Protein AF-A0A7S0UA91-F1 (afdb_monomer_lite)

Structure (mmCIF, N/CA/C/O backbone):
data_AF-A0A7S0UA91-F1
#
_entry.id   AF-A0A7S0UA91-F1
#
loop_
_atom_site.group_PDB
_atom_site.id
_atom_site.type_symbol
_atom_site.label_atom_id
_atom_site.label_alt_id
_atom_site.label_comp_id
_atom_site.label_asym_id
_atom_site.label_entity_id
_atom_site.label_seq_id
_atom_site.pdbx_PDB_ins_code
_atom_site.Cartn_x
_atom_site.Cartn_y
_atom_site.Cartn_z
_atom_si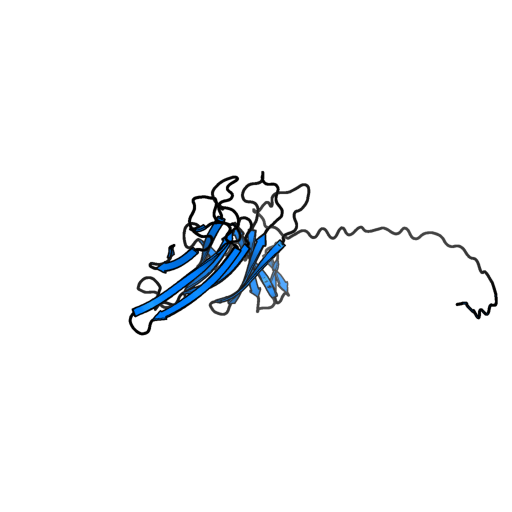te.occupancy
_atom_site.B_iso_or_equiv
_atom_site.auth_seq_id
_atom_site.auth_comp_id
_atom_site.auth_asym_id
_atom_site.auth_atom_id
_atom_site.pdbx_PDB_model_num
ATOM 1 N N . SER A 1 1 ? 62.400 -29.694 18.383 1.00 40.00 1 SER A N 1
ATOM 2 C CA . SER A 1 1 ? 62.919 -30.206 19.665 1.00 40.00 1 SER A CA 1
ATOM 3 C C . SER A 1 1 ? 61.721 -30.462 20.567 1.00 40.00 1 SER A C 1
ATOM 5 O O . SER A 1 1 ? 61.044 -29.505 20.909 1.00 40.00 1 SER A O 1
ATOM 7 N N . SER A 1 2 ? 61.204 -31.697 20.582 1.00 33.47 2 SER A N 1
ATOM 8 C CA . SER A 1 2 ? 61.254 -32.606 21.754 1.00 33.47 2 SER A CA 1
ATOM 9 C C . SER A 1 2 ? 60.547 -32.022 22.994 1.00 33.47 2 SER A C 1
ATOM 11 O O . SER A 1 2 ? 61.070 -31.105 23.612 1.00 33.47 2 SER A O 1
ATOM 13 N N . SER A 1 3 ? 59.267 -32.370 23.218 1.00 36.00 3 SER A N 1
ATOM 14 C CA . SER A 1 3 ? 58.767 -33.419 24.156 1.00 36.00 3 SER A CA 1
ATOM 15 C C . SER A 1 3 ? 58.977 -33.036 25.634 1.00 36.00 3 SER A C 1
ATOM 17 O O . SER A 1 3 ? 60.068 -32.633 26.010 1.00 36.00 3 SER A O 1
ATOM 19 N N . SER A 1 4 ? 57.996 -33.093 26.544 1.00 39.84 4 SER A N 1
ATOM 20 C CA . SER A 1 4 ? 57.448 -34.304 27.203 1.00 39.84 4 SER A CA 1
ATOM 21 C C . SER A 1 4 ? 56.301 -33.840 28.142 1.00 39.84 4 SER A C 1
ATOM 23 O O . SER A 1 4 ? 56.475 -32.849 28.840 1.00 39.84 4 SER A O 1
ATOM 25 N N . SER A 1 5 ? 55.059 -34.327 28.021 1.00 41.75 5 SER A N 1
ATOM 26 C CA . SER A 1 5 ? 54.412 -35.414 28.796 1.00 41.75 5 SER A CA 1
ATOM 27 C C . SER A 1 5 ? 54.284 -35.228 30.317 1.00 41.75 5 SER A C 1
ATOM 29 O O . SER A 1 5 ? 55.288 -35.120 31.013 1.00 41.75 5 SER A O 1
ATOM 31 N N . SER A 1 6 ? 53.061 -35.376 30.840 1.00 40.97 6 SER A N 1
ATOM 32 C CA . SER A 1 6 ? 52.773 -36.043 32.123 1.00 40.97 6 SER A CA 1
ATOM 33 C C . SER A 1 6 ? 51.301 -36.453 32.177 1.00 40.97 6 SER A C 1
ATOM 35 O O . SER A 1 6 ? 50.408 -35.611 32.167 1.00 40.97 6 SER A O 1
ATOM 37 N N . SER A 1 7 ? 51.085 -37.761 32.219 1.00 44.25 7 SER A N 1
ATOM 38 C CA . SER A 1 7 ? 49.811 -38.441 32.440 1.00 44.25 7 SER A CA 1
ATOM 39 C C . SER A 1 7 ? 49.699 -38.832 33.914 1.00 44.25 7 SER A C 1
ATOM 41 O O . SER A 1 7 ? 50.709 -39.197 34.514 1.00 44.25 7 SER A O 1
ATOM 43 N N . SER A 1 8 ? 48.484 -38.902 34.458 1.00 43.19 8 SER A N 1
ATOM 44 C CA . SER A 1 8 ? 48.183 -39.772 35.602 1.00 43.19 8 SER A CA 1
ATOM 45 C C . SER A 1 8 ? 46.711 -40.215 35.618 1.00 43.19 8 SER A C 1
ATOM 47 O O . SER A 1 8 ? 45.778 -39.423 35.696 1.00 43.19 8 SER A O 1
ATOM 49 N N . SER A 1 9 ? 46.568 -41.535 35.500 1.00 39.59 9 SER A N 1
ATOM 50 C CA . SER A 1 9 ? 45.487 -42.463 35.882 1.00 39.59 9 SER A CA 1
ATOM 51 C C . SER A 1 9 ? 45.100 -42.326 37.372 1.00 39.59 9 SER A C 1
ATOM 53 O O . SER A 1 9 ? 45.857 -41.720 38.120 1.00 39.59 9 SER A O 1
ATOM 55 N N . SER A 1 10 ? 44.026 -42.853 37.975 1.00 40.66 10 SER A N 1
ATOM 56 C CA . SER A 1 10 ? 43.036 -43.946 37.779 1.00 40.66 10 SER A CA 1
ATOM 57 C C . SER A 1 10 ? 42.014 -43.796 38.953 1.00 40.66 10 SER A C 1
ATOM 59 O O . SER A 1 10 ? 42.331 -43.094 39.907 1.00 40.66 10 SER A O 1
ATOM 61 N N . VAL A 1 11 ? 40.790 -44.348 38.994 1.00 38.91 11 VAL A N 1
ATOM 62 C CA . VAL A 1 11 ? 40.427 -45.698 39.505 1.00 38.91 11 VAL A CA 1
ATOM 63 C C . VAL A 1 11 ? 38.876 -45.809 39.584 1.00 38.91 11 VAL A C 1
ATOM 65 O O . VAL A 1 11 ? 38.219 -44.885 40.049 1.00 38.91 11 VAL A O 1
ATOM 68 N N . SER A 1 12 ? 38.357 -46.957 39.119 1.00 38.44 12 SER A N 1
ATOM 69 C CA . SER A 1 12 ? 37.210 -47.827 39.515 1.00 38.44 12 SER A CA 1
ATOM 70 C C . SER A 1 12 ? 36.184 -47.345 40.578 1.00 38.44 12 SER A C 1
ATOM 72 O O . SER A 1 12 ? 36.562 -46.756 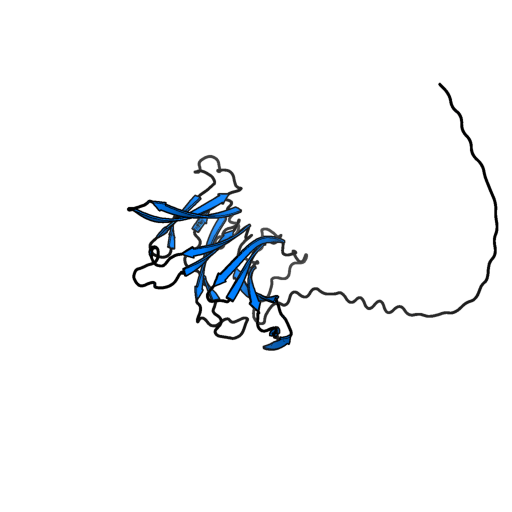41.578 1.00 38.44 12 SER A O 1
ATOM 74 N N . SER A 1 13 ? 34.882 -47.691 40.567 1.00 36.12 13 SER A N 1
ATOM 75 C CA . SER A 1 13 ? 34.311 -49.055 40.520 1.00 36.12 13 SER A CA 1
ATOM 76 C C . SER A 1 13 ? 32.774 -49.075 40.343 1.00 36.12 13 SER A C 1
ATOM 78 O O . SER A 1 13 ? 32.064 -48.177 40.778 1.00 36.12 13 SER A O 1
ATOM 80 N N . SER A 1 14 ? 32.309 -50.189 39.776 1.00 36.59 14 SER A N 1
ATOM 81 C CA . SER A 1 14 ? 30.975 -50.818 39.689 1.00 36.59 14 SER A CA 1
ATOM 82 C C . SER A 1 14 ? 29.983 -50.704 40.865 1.00 36.59 14 SER A C 1
ATOM 84 O O . SER A 1 14 ? 30.379 -50.860 42.016 1.00 36.59 14 SER A O 1
ATOM 86 N N . SER A 1 15 ? 28.669 -50.712 40.580 1.00 38.03 15 SER A N 1
ATOM 87 C CA . SER A 1 15 ? 27.789 -51.892 40.793 1.00 38.03 15 SER A CA 1
ATOM 88 C C . SER A 1 15 ? 26.305 -51.635 40.464 1.00 38.03 15 SER A C 1
ATOM 90 O O . SER A 1 15 ? 25.783 -50.529 40.525 1.00 38.03 15 SER A O 1
ATOM 92 N N . SER A 1 16 ? 25.671 -52.724 40.043 1.00 41.03 16 SER A N 1
ATOM 93 C CA . SER A 1 16 ? 24.336 -52.933 39.482 1.00 41.03 16 SER A CA 1
ATOM 94 C C . SER A 1 16 ? 23.193 -52.978 40.502 1.00 41.03 16 SER A C 1
ATOM 96 O O . SER A 1 16 ? 23.353 -53.557 41.573 1.00 41.03 16 SER A O 1
ATOM 98 N N . SER A 1 17 ? 21.988 -52.560 40.098 1.00 41.00 17 SER A N 1
ATOM 99 C CA . SER A 1 17 ? 20.743 -53.172 40.582 1.00 41.00 17 SER A CA 1
ATOM 100 C C . SER A 1 17 ? 19.634 -53.123 39.525 1.00 41.00 17 SER A C 1
ATOM 102 O O . SER A 1 17 ? 19.471 -52.170 38.769 1.00 41.00 17 SER A O 1
ATOM 104 N N . SER A 1 18 ? 18.933 -54.243 39.444 1.00 37.31 18 SER A N 1
ATOM 105 C CA . SER A 1 18 ? 17.891 -54.635 38.504 1.00 37.31 18 SER A CA 1
ATOM 106 C C . SER A 1 18 ? 16.496 -54.406 39.083 1.00 37.31 18 SER A C 1
ATOM 108 O O . SER A 1 18 ? 16.281 -54.736 40.246 1.00 37.31 18 SER A O 1
ATOM 110 N N . SER A 1 19 ? 15.513 -54.006 38.272 1.00 36.75 19 SER A N 1
ATOM 111 C CA . SER A 1 19 ? 14.163 -54.604 38.292 1.00 36.75 19 SER A CA 1
ATOM 112 C C . SER A 1 19 ? 13.249 -54.048 37.195 1.00 36.75 19 SER A C 1
ATOM 114 O O . SER A 1 19 ? 13.310 -52.892 36.794 1.00 36.75 19 SER A O 1
ATOM 116 N N . ARG A 1 20 ? 12.433 -54.971 36.686 1.00 41.62 20 ARG A N 1
ATOM 117 C CA . ARG A 1 20 ? 11.432 -54.872 35.622 1.00 41.62 20 ARG A CA 1
ATOM 118 C C . ARG A 1 20 ? 10.297 -53.913 35.985 1.00 41.62 20 ARG A C 1
ATOM 120 O O . ARG A 1 20 ? 9.871 -53.928 37.134 1.00 41.62 20 ARG A O 1
ATOM 127 N N . SER A 1 21 ? 9.702 -53.256 34.988 1.00 40.75 21 SER A N 1
ATOM 128 C CA . SER A 1 21 ? 8.241 -53.163 34.808 1.00 40.75 21 SER A CA 1
ATOM 129 C C . SER A 1 21 ? 7.903 -52.593 33.432 1.00 40.75 21 SER A C 1
ATOM 131 O O . SER A 1 21 ? 8.521 -51.653 32.945 1.00 40.75 21 SER A O 1
ATOM 133 N N . SER A 1 22 ? 6.944 -53.251 32.806 1.00 37.16 22 SER A N 1
ATOM 134 C CA . SER A 1 22 ? 6.407 -53.080 31.466 1.00 37.16 22 SER A CA 1
ATOM 135 C C . SER A 1 22 ? 5.490 -51.864 31.304 1.00 37.16 22 SER A C 1
ATOM 137 O O . SER A 1 22 ? 4.910 -51.365 32.264 1.00 37.16 22 SER A O 1
ATOM 139 N N . SER A 1 23 ? 5.282 -51.523 30.027 1.00 40.41 23 SER A N 1
ATOM 140 C CA . SER A 1 23 ? 4.116 -50.833 29.456 1.00 40.41 23 SER A CA 1
ATOM 141 C C . SER A 1 23 ? 3.867 -49.385 29.880 1.00 40.41 23 SER A C 1
ATOM 143 O O . SER A 1 23 ? 3.006 -49.096 30.703 1.00 40.41 23 SER A O 1
ATOM 145 N N . SER A 1 24 ? 4.491 -48.466 29.149 1.00 36.38 24 SER A N 1
ATOM 146 C CA . SER A 1 24 ? 3.809 -47.257 28.699 1.00 36.38 24 SER A CA 1
ATOM 147 C C . SER A 1 24 ? 3.761 -47.288 27.174 1.00 36.38 24 SER A C 1
ATOM 149 O O . SER A 1 24 ? 4.758 -47.115 26.477 1.00 36.38 24 SER A O 1
ATOM 151 N N . SER A 1 25 ? 2.575 -47.574 26.646 1.00 37.84 25 SER A N 1
ATOM 152 C CA . SER A 1 25 ? 2.189 -47.179 25.300 1.00 37.84 25 SER A CA 1
ATOM 153 C C . SER A 1 25 ? 2.303 -45.660 25.232 1.00 37.84 25 SER A C 1
ATOM 155 O O . SER A 1 25 ? 1.397 -44.943 25.655 1.00 37.84 25 SER A O 1
ATOM 157 N N . SER A 1 26 ? 3.438 -45.164 24.750 1.00 35.25 26 SER A N 1
ATOM 158 C CA . SER A 1 26 ? 3.542 -43.801 24.263 1.00 35.25 26 SER A CA 1
ATOM 159 C C . SER A 1 26 ? 2.660 -43.722 23.025 1.00 35.25 26 SER A C 1
ATOM 161 O O . SER A 1 26 ? 3.078 -43.996 21.903 1.00 35.25 26 SER A O 1
ATOM 163 N N . SER A 1 27 ? 1.395 -43.369 23.241 1.00 36.19 27 SER A N 1
ATOM 164 C CA . SER A 1 27 ? 0.615 -42.675 22.235 1.00 36.19 27 SER A CA 1
ATOM 165 C C . SER A 1 27 ? 1.406 -41.421 21.893 1.00 36.19 27 SER A C 1
ATOM 167 O O . SER A 1 27 ? 1.297 -40.392 22.560 1.00 36.19 27 SER A O 1
ATOM 169 N N . SER A 1 28 ? 2.258 -41.529 20.879 1.00 34.72 28 SER A N 1
ATOM 170 C CA . SER A 1 28 ? 2.692 -40.403 20.082 1.00 34.72 28 SER A CA 1
ATOM 171 C C . SER A 1 28 ? 1.429 -39.842 19.443 1.00 34.72 28 SER A C 1
ATOM 173 O O . SER A 1 28 ? 1.097 -40.115 18.291 1.00 34.72 28 SER A O 1
ATOM 175 N N . SER A 1 29 ? 0.694 -39.044 20.221 1.00 33.22 29 SER A N 1
ATOM 176 C CA . SER A 1 29 ? -0.110 -37.975 19.669 1.00 33.22 29 SER A CA 1
ATOM 177 C C . SER A 1 29 ? 0.892 -37.077 18.962 1.00 33.22 29 SER A C 1
ATOM 179 O O . SER A 1 29 ? 1.445 -36.136 19.529 1.00 33.22 29 SER A O 1
ATOM 181 N N . SER A 1 30 ? 1.178 -37.442 17.718 1.00 33.88 30 SER A N 1
ATOM 182 C CA . SER A 1 30 ? 1.523 -36.506 16.678 1.00 33.88 30 SER A CA 1
ATOM 183 C C . SER A 1 30 ? 0.349 -35.539 16.620 1.00 33.88 30 SER A C 1
ATOM 185 O O . SER A 1 30 ? -0.543 -35.631 15.783 1.00 33.88 30 SER A O 1
ATOM 187 N N . SER A 1 31 ? 0.337 -34.581 17.545 1.00 35.19 31 SER A N 1
ATOM 188 C CA . SER A 1 31 ? -0.131 -33.260 17.210 1.00 35.19 31 SER A CA 1
ATOM 189 C C . SER A 1 31 ? 0.812 -32.813 16.103 1.00 35.19 31 SER A C 1
ATOM 191 O O . SER A 1 31 ? 1.810 -32.130 16.317 1.00 35.19 31 SER A O 1
ATOM 193 N N . SER A 1 32 ? 0.504 -33.235 14.873 1.00 36.59 32 SER A N 1
ATOM 194 C CA . SER A 1 32 ? 0.739 -32.370 13.746 1.00 36.59 32 SER A CA 1
ATOM 195 C C . SER A 1 32 ? 0.002 -31.100 14.138 1.00 36.59 32 SER A C 1
ATOM 197 O O . SER A 1 32 ? -1.213 -30.984 13.967 1.00 36.59 32 SER A O 1
ATOM 199 N N . SER A 1 33 ? 0.736 -30.181 14.759 1.00 34.81 33 SER A N 1
ATOM 200 C CA . SER A 1 33 ? 0.504 -28.760 14.651 1.00 34.81 33 SER A CA 1
ATOM 201 C C . SER A 1 33 ? 0.556 -28.495 13.155 1.00 34.81 33 SER A C 1
ATOM 203 O O . SER A 1 33 ? 1.562 -28.063 12.604 1.00 34.81 33 SER A O 1
ATOM 205 N N . SER A 1 34 ? -0.520 -28.879 12.471 1.00 32.12 34 SER A N 1
ATOM 206 C CA . SER A 1 34 ? -0.892 -28.306 11.211 1.00 32.12 34 SER A CA 1
ATOM 207 C C . SER A 1 34 ? -1.100 -26.865 11.618 1.00 32.12 34 SER A C 1
ATOM 209 O O . SER A 1 34 ? -2.109 -26.526 12.235 1.00 32.12 34 SER A O 1
ATOM 211 N N . SER A 1 35 ? -0.070 -26.056 11.397 1.00 31.12 35 SER A N 1
ATOM 212 C CA . SER A 1 35 ? -0.169 -24.617 11.267 1.00 31.12 35 SER A CA 1
ATOM 213 C C . SER A 1 35 ? -1.128 -24.381 10.106 1.00 31.12 35 SER A C 1
ATOM 215 O O . SER A 1 35 ? -0.736 -24.085 8.982 1.00 31.12 35 SER A O 1
ATOM 217 N N . ARG A 1 36 ? -2.415 -24.649 10.351 1.00 29.92 36 ARG A N 1
ATOM 218 C CA . ARG A 1 36 ? -3.497 -24.308 9.455 1.00 29.92 36 ARG A CA 1
ATOM 219 C C . ARG A 1 36 ? -3.520 -22.804 9.513 1.00 29.92 36 ARG A C 1
ATOM 221 O O . ARG A 1 36 ? -3.970 -22.218 10.491 1.00 29.92 36 ARG A O 1
ATOM 228 N N . ILE A 1 37 ? -2.924 -22.199 8.499 1.00 37.06 37 ILE A N 1
ATOM 229 C CA . ILE A 1 37 ? -3.176 -20.806 8.216 1.00 37.06 37 ILE A CA 1
ATOM 230 C C . ILE A 1 37 ? -4.676 -20.742 7.928 1.00 37.06 37 ILE A C 1
ATOM 232 O O . ILE A 1 37 ? -5.179 -21.326 6.970 1.00 37.06 37 ILE A O 1
ATOM 236 N N . VAL A 1 38 ? -5.346 -20.106 8.876 1.00 35.12 38 VAL A N 1
ATOM 237 C CA . VAL A 1 38 ? -6.697 -19.566 8.865 1.00 35.12 38 VAL A CA 1
ATOM 238 C C . VAL A 1 38 ? -7.130 -18.926 7.554 1.00 35.12 38 VAL A C 1
ATOM 240 O O . VAL A 1 38 ? -6.809 -17.750 7.411 1.00 35.12 38 VAL A O 1
ATOM 243 N N . ILE A 1 39 ? -7.743 -19.607 6.574 1.00 47.22 39 ILE A N 1
ATOM 244 C CA . ILE A 1 39 ? -8.146 -18.939 5.322 1.00 47.22 39 ILE A CA 1
ATOM 245 C C . ILE A 1 39 ? -9.620 -19.173 4.993 1.00 47.22 39 ILE A C 1
ATOM 247 O O . ILE A 1 39 ? -10.123 -20.292 4.970 1.00 47.22 39 ILE A O 1
ATOM 251 N N . TYR A 1 40 ? -10.252 -18.021 4.791 1.00 51.53 40 TYR A N 1
ATOM 252 C CA . TYR A 1 40 ? -11.651 -17.645 4.902 1.00 51.53 40 TYR A CA 1
ATOM 253 C C . TYR A 1 40 ? -12.625 -18.350 3.951 1.00 51.53 40 TYR A C 1
ATOM 255 O O . TYR A 1 40 ? -12.275 -18.772 2.849 1.00 51.53 40 TYR A O 1
ATOM 263 N N . ASP A 1 41 ? -13.894 -18.366 4.365 1.00 39.09 41 ASP A N 1
ATOM 264 C CA . ASP A 1 41 ? -15.042 -18.794 3.566 1.00 39.09 41 ASP A CA 1
ATOM 265 C C . ASP A 1 41 ? -15.103 -17.993 2.245 1.00 39.09 41 ASP A C 1
ATOM 267 O O . ASP A 1 41 ? -15.213 -16.766 2.244 1.00 39.09 41 ASP A O 1
ATOM 271 N N . GLY A 1 42 ? -14.933 -18.681 1.110 1.00 43.66 42 GLY A N 1
ATOM 272 C CA . GLY A 1 42 ? -14.858 -18.086 -0.235 1.00 43.66 42 GLY A CA 1
ATOM 273 C C . GLY A 1 42 ? -13.449 -17.792 -0.780 1.00 43.66 42 GLY A C 1
ATOM 274 O O . GLY A 1 42 ? -13.317 -17.514 -1.973 1.00 43.66 42 GLY A O 1
ATOM 275 N N . PHE A 1 43 ? -12.388 -17.910 0.026 1.00 48.41 43 PHE A N 1
ATOM 276 C CA . PHE A 1 43 ? -10.997 -17.782 -0.427 1.00 48.41 43 PHE A CA 1
ATOM 277 C C . PHE A 1 43 ? -10.289 -19.137 -0.394 1.00 48.41 43 PHE A C 1
ATOM 279 O O . PHE A 1 43 ? -9.713 -19.552 0.606 1.00 48.41 43 PHE A O 1
ATOM 286 N N . VAL A 1 44 ? -10.287 -19.836 -1.528 1.00 52.53 44 VAL A N 1
ATOM 287 C CA . VAL A 1 44 ? -9.504 -21.068 -1.672 1.00 52.53 44 VAL A CA 1
ATOM 288 C C . VAL A 1 44 ? -8.059 -20.685 -1.962 1.00 52.53 44 VAL A C 1
ATOM 290 O O . VAL A 1 44 ? -7.754 -20.206 -3.060 1.00 52.53 44 VAL A O 1
ATOM 293 N N . LEU A 1 45 ? -7.153 -20.912 -1.002 1.00 52.81 45 LEU A N 1
ATOM 294 C CA . LEU A 1 45 ? -5.743 -20.889 -1.358 1.00 52.81 45 LEU A CA 1
ATOM 295 C C . LEU A 1 45 ? -5.467 -22.003 -2.367 1.00 52.81 45 LEU A C 1
ATOM 297 O O . LEU A 1 45 ? -5.897 -23.144 -2.180 1.00 52.81 45 LEU A O 1
ATOM 301 N N . PRO A 1 46 ? -4.683 -21.722 -3.406 1.00 52.31 46 PRO A N 1
ATOM 302 C CA . PRO A 1 46 ? -4.073 -22.786 -4.185 1.00 52.31 46 PRO A CA 1
ATOM 303 C C . PRO A 1 46 ? -3.280 -23.759 -3.302 1.00 52.31 46 PRO A C 1
ATOM 305 O O . PRO A 1 46 ? -2.330 -23.375 -2.626 1.00 52.31 46 PRO A O 1
ATOM 308 N N . SER A 1 47 ? -3.624 -25.043 -3.361 1.00 54.34 47 SER A N 1
ATOM 309 C CA . SER A 1 47 ? -2.799 -26.096 -2.774 1.00 54.34 47 SER A CA 1
ATOM 310 C C . SER A 1 47 ? -1.594 -26.373 -3.672 1.00 54.34 47 SER A C 1
ATOM 312 O O . SER A 1 47 ? -1.763 -26.647 -4.864 1.00 54.34 47 SER A O 1
ATOM 314 N N . PHE A 1 48 ? -0.391 -26.360 -3.105 1.00 55.03 48 PHE A N 1
ATOM 315 C CA . PHE A 1 48 ? 0.832 -26.777 -3.786 1.00 55.03 48 PHE A CA 1
ATOM 316 C C . PHE A 1 48 ? 1.409 -28.026 -3.098 1.00 55.03 48 PHE A C 1
ATOM 318 O O . PHE A 1 48 ? 1.271 -28.162 -1.883 1.00 55.03 48 PHE A O 1
ATOM 325 N N . PRO A 1 49 ? 2.062 -28.940 -3.843 1.00 52.03 49 PRO A N 1
ATOM 326 C CA . PRO A 1 49 ? 2.654 -30.162 -3.281 1.00 52.03 49 PRO A CA 1
ATOM 327 C C . PRO A 1 49 ? 3.802 -29.882 -2.295 1.00 52.03 49 PRO A C 1
ATOM 329 O O . PRO A 1 49 ? 4.079 -30.694 -1.418 1.00 52.03 49 PRO A O 1
ATOM 332 N N . CYS A 1 50 ? 4.434 -28.716 -2.403 1.00 56.00 50 CYS A N 1
ATOM 333 C CA . CYS A 1 50 ? 5.229 -28.089 -1.356 1.00 56.00 50 CYS A CA 1
ATOM 334 C C . CYS A 1 50 ? 4.455 -26.850 -0.910 1.00 56.00 50 CYS A C 1
ATOM 336 O O . CYS A 1 50 ? 4.209 -25.994 -1.753 1.00 56.00 50 CYS A O 1
ATOM 338 N N . SER A 1 51 ? 4.039 -26.745 0.355 1.00 54.91 51 SER A N 1
ATOM 339 C CA . SER A 1 51 ? 3.479 -25.486 0.863 1.00 54.91 51 SER A CA 1
ATOM 340 C C . SER A 1 51 ? 4.589 -24.445 0.759 1.00 54.91 51 SER A C 1
ATOM 342 O O . SER A 1 51 ? 5.592 -24.603 1.455 1.00 54.91 51 SER A O 1
ATOM 344 N N . PRO A 1 52 ? 4.514 -23.455 -0.145 1.00 59.50 52 PRO A N 1
ATOM 345 C CA . PRO A 1 52 ? 5.518 -22.414 -0.130 1.00 59.50 52 PRO A CA 1
ATOM 346 C C . PRO A 1 52 ? 5.301 -21.625 1.153 1.00 59.50 52 PRO A C 1
ATOM 348 O O . PRO A 1 52 ? 4.170 -21.264 1.461 1.00 59.50 52 PRO A O 1
ATOM 351 N N . ASP A 1 53 ? 6.351 -21.415 1.934 1.00 66.56 53 ASP A N 1
ATOM 352 C CA . ASP A 1 53 ? 6.235 -20.562 3.108 1.00 66.56 53 ASP A CA 1
ATOM 353 C C . ASP A 1 53 ? 6.152 -19.094 2.649 1.00 66.56 53 ASP A C 1
ATOM 355 O O . ASP A 1 53 ? 6.892 -18.702 1.734 1.00 66.56 53 ASP A O 1
ATOM 359 N N . PRO A 1 54 ? 5.264 -18.275 3.245 1.00 73.12 54 PRO A N 1
ATOM 360 C CA . PRO A 1 54 ? 5.286 -16.835 3.035 1.00 73.12 54 PRO A CA 1
ATOM 361 C C . PRO A 1 54 ? 6.637 -16.284 3.468 1.00 73.12 54 PRO A C 1
ATOM 363 O O . PRO A 1 54 ? 7.023 -16.446 4.625 1.00 73.12 54 PRO A O 1
ATOM 366 N N . GLU A 1 55 ? 7.318 -15.564 2.584 1.00 83.38 55 GLU A N 1
ATOM 367 C CA . GLU A 1 55 ? 8.539 -14.849 2.931 1.00 83.38 55 GLU A CA 1
ATOM 368 C C . GLU A 1 55 ? 8.223 -13.348 3.023 1.00 83.38 55 GLU A C 1
ATOM 370 O O . GLU A 1 55 ? 8.058 -12.689 1.987 1.00 83.38 55 GLU A O 1
ATOM 375 N N . PRO A 1 56 ? 8.085 -12.783 4.239 1.00 87.88 56 PRO A N 1
ATOM 376 C CA . PRO A 1 56 ? 7.870 -11.351 4.392 1.00 87.88 56 PRO A CA 1
ATOM 377 C C . PRO A 1 56 ? 9.087 -10.602 3.841 1.00 87.88 56 PRO A C 1
ATOM 379 O O . PRO A 1 56 ? 10.217 -10.864 4.245 1.00 87.88 56 PRO A O 1
ATOM 382 N N . GLN A 1 57 ? 8.853 -9.683 2.909 1.00 92.12 57 GLN A N 1
ATOM 383 C CA . GLN A 1 57 ? 9.905 -8.885 2.274 1.00 92.12 57 GLN A CA 1
ATOM 384 C C . GLN A 1 57 ? 10.063 -7.528 2.953 1.00 92.12 57 GLN A C 1
ATOM 386 O O . GLN A 1 57 ? 11.178 -7.093 3.229 1.00 92.12 57 GLN A O 1
ATOM 391 N N . ALA A 1 58 ? 8.939 -6.882 3.258 1.00 94.56 58 ALA A N 1
ATOM 392 C CA . ALA A 1 58 ? 8.902 -5.584 3.912 1.00 94.56 58 ALA A CA 1
ATOM 393 C C . ALA A 1 58 ? 7.647 -5.453 4.772 1.00 94.56 58 ALA A C 1
ATOM 395 O O . ALA A 1 58 ? 6.621 -6.083 4.506 1.00 94.56 58 ALA A O 1
ATOM 396 N N . ALA A 1 59 ? 7.724 -4.601 5.787 1.00 96.00 59 ALA A N 1
ATOM 397 C CA . ALA A 1 59 ? 6.590 -4.230 6.613 1.00 96.00 59 ALA A CA 1
ATOM 398 C C . ALA A 1 59 ? 6.613 -2.721 6.854 1.00 96.00 59 ALA A C 1
ATOM 400 O O . ALA A 1 59 ? 7.665 -2.146 7.133 1.00 96.00 59 ALA A O 1
ATOM 401 N N . THR A 1 60 ? 5.450 -2.087 6.761 1.00 97.50 60 THR A N 1
ATOM 402 C CA . THR A 1 60 ? 5.288 -0.648 6.969 1.00 97.50 60 THR A CA 1
ATOM 403 C C . THR A 1 60 ? 4.078 -0.371 7.843 1.00 97.50 60 THR A C 1
ATOM 405 O O . THR A 1 60 ? 3.086 -1.100 7.812 1.00 97.50 60 THR A O 1
ATOM 408 N N . PHE A 1 61 ? 4.167 0.684 8.639 1.00 96.81 61 PHE A N 1
ATOM 409 C CA . PHE A 1 61 ? 3.184 1.030 9.651 1.00 96.81 61 PHE A CA 1
ATOM 410 C C . PHE A 1 61 ? 2.656 2.441 9.411 1.00 96.81 61 PHE A C 1
ATOM 412 O O . PHE A 1 61 ? 3.414 3.340 9.051 1.00 96.81 61 PHE A O 1
ATOM 419 N N . THR A 1 62 ? 1.366 2.647 9.657 1.00 96.88 62 THR A N 1
ATOM 420 C CA . THR A 1 62 ? 0.754 3.977 9.686 1.00 96.88 62 THR A CA 1
ATOM 421 C C . THR A 1 62 ? -0.379 4.034 10.705 1.00 96.88 62 THR A C 1
ATOM 423 O O . THR A 1 62 ? -0.888 3.003 11.147 1.00 96.88 62 THR A O 1
ATOM 426 N N . THR A 1 63 ? -0.814 5.244 11.039 1.00 95.50 63 THR A N 1
ATOM 427 C CA . THR A 1 63 ? -2.025 5.480 11.825 1.00 95.50 63 THR A CA 1
ATOM 428 C C . THR A 1 63 ? -2.946 6.404 11.042 1.00 95.50 63 THR A C 1
ATOM 430 O O . THR A 1 63 ? -2.540 7.495 10.650 1.00 95.50 63 THR A O 1
ATOM 433 N N . VAL A 1 64 ? -4.195 5.982 10.843 1.00 91.56 64 VAL A N 1
ATOM 434 C CA . VAL A 1 64 ? -5.227 6.742 10.127 1.00 91.56 64 VAL A CA 1
ATOM 435 C C . VAL A 1 64 ? -6.471 6.815 10.997 1.00 91.56 64 VAL A C 1
ATOM 437 O O . VAL A 1 64 ? -6.973 5.787 11.450 1.00 91.56 64 VAL A O 1
ATOM 440 N N . SER A 1 65 ? -6.955 8.031 11.258 1.00 88.31 65 SER A N 1
ATOM 441 C CA . SER A 1 65 ? -8.173 8.272 12.049 1.00 88.31 65 SER A CA 1
ATOM 442 C C . SER A 1 65 ? -8.194 7.519 13.390 1.00 88.31 65 SER A C 1
ATOM 444 O O . SER A 1 65 ? -9.204 6.945 13.786 1.00 88.31 65 SER A O 1
ATOM 446 N N . GLY A 1 66 ? -7.046 7.467 14.076 1.00 89.06 66 GLY A N 1
ATOM 447 C CA . GLY A 1 66 ? -6.894 6.783 15.366 1.00 89.06 66 GLY A CA 1
ATOM 448 C C . GLY A 1 66 ? -6.781 5.255 15.296 1.00 89.06 66 GLY A C 1
ATOM 449 O O . GLY A 1 66 ? -6.595 4.627 16.331 1.00 89.06 66 GLY A O 1
ATOM 450 N N . SER A 1 67 ? -6.851 4.647 14.109 1.00 91.12 67 SER A N 1
ATOM 451 C CA . SER A 1 67 ? -6.572 3.222 13.904 1.00 91.12 67 SER A CA 1
ATOM 452 C C . SER A 1 67 ? -5.160 3.018 13.373 1.00 91.12 67 SER A C 1
ATOM 454 O O . SER A 1 67 ? -4.738 3.708 12.446 1.00 91.12 67 SER A O 1
ATOM 456 N N . SER A 1 68 ? -4.436 2.049 13.925 1.00 95.31 68 SER A N 1
ATOM 457 C CA . SER A 1 68 ? -3.104 1.686 13.443 1.00 95.31 68 SER A CA 1
ATOM 458 C C . SER A 1 68 ? -3.161 0.530 12.452 1.00 95.31 68 SER A C 1
ATOM 460 O O . SER A 1 68 ? -3.823 -0.478 12.701 1.00 95.31 68 SER A O 1
ATOM 462 N N . PHE A 1 69 ? -2.436 0.665 11.348 1.00 96.25 69 PHE A N 1
ATOM 463 C CA . PHE A 1 69 ? -2.360 -0.313 10.271 1.00 96.25 69 PHE A CA 1
ATOM 464 C C . PHE A 1 69 ? -0.914 -0.746 10.043 1.00 96.25 69 PHE A C 1
ATOM 466 O O . PHE A 1 69 ? 0.010 0.064 10.104 1.00 96.25 69 PHE A O 1
ATOM 473 N N . LEU A 1 70 ? -0.733 -2.028 9.750 1.00 97.31 70 LEU A N 1
ATOM 474 C CA . LEU A 1 70 ? 0.539 -2.633 9.375 1.00 97.31 70 LEU A CA 1
ATOM 475 C C . LEU A 1 70 ? 0.339 -3.343 8.038 1.00 97.31 70 LEU A C 1
ATOM 477 O O . LEU A 1 70 ? -0.398 -4.321 7.966 1.00 97.31 70 LEU A O 1
ATOM 481 N N . ALA A 1 71 ? 0.978 -2.859 6.979 1.00 97.38 71 ALA A N 1
ATOM 482 C CA . ALA A 1 71 ? 0.995 -3.540 5.691 1.00 97.38 71 ALA A CA 1
ATOM 483 C C . ALA A 1 71 ? 2.280 -4.357 5.575 1.00 97.38 71 ALA A C 1
ATOM 485 O O . ALA A 1 71 ? 3.370 -3.842 5.825 1.00 97.38 71 ALA A O 1
ATOM 486 N N . VAL A 1 72 ? 2.154 -5.625 5.193 1.00 95.62 72 VAL A N 1
ATOM 487 C CA . VAL A 1 72 ? 3.283 -6.541 5.024 1.00 95.62 72 VAL A CA 1
ATOM 488 C C . VAL A 1 72 ? 3.299 -7.046 3.588 1.00 95.62 72 VAL A C 1
ATOM 490 O O . VAL A 1 72 ? 2.364 -7.713 3.134 1.00 95.62 72 VAL A O 1
ATOM 493 N N . ALA A 1 73 ? 4.370 -6.709 2.871 1.00 94.00 73 ALA A N 1
ATOM 494 C CA . ALA A 1 73 ? 4.652 -7.215 1.539 1.00 94.00 73 ALA A CA 1
ATOM 495 C C . ALA A 1 73 ? 5.203 -8.636 1.651 1.00 94.00 73 ALA A C 1
ATOM 497 O O . ALA A 1 73 ? 6.223 -8.861 2.304 1.00 94.00 73 ALA A O 1
ATOM 498 N N . TYR A 1 74 ? 4.537 -9.590 1.005 1.00 88.75 74 TYR A N 1
ATOM 499 C CA . TYR A 1 74 ? 4.991 -10.974 0.965 1.00 88.75 74 TYR A CA 1
ATOM 500 C C . TYR A 1 74 ? 5.437 -11.371 -0.439 1.00 88.75 74 TYR A C 1
ATOM 502 O O . TYR A 1 74 ? 4.728 -11.155 -1.427 1.00 88.75 74 TYR A O 1
ATOM 510 N N . ALA A 1 75 ? 6.574 -12.057 -0.500 1.00 82.94 75 ALA A N 1
ATOM 511 C CA . ALA A 1 75 ? 6.963 -12.860 -1.644 1.00 82.94 75 ALA A CA 1
ATOM 512 C C . ALA A 1 75 ? 6.836 -14.336 -1.272 1.00 82.94 75 ALA A C 1
ATOM 514 O O . ALA A 1 75 ? 7.066 -14.738 -0.136 1.00 82.94 75 ALA A O 1
ATOM 515 N N . TRP A 1 76 ? 6.444 -15.153 -2.238 1.00 74.44 76 TRP A N 1
ATOM 516 C CA . TRP A 1 76 ? 6.267 -16.583 -2.038 1.00 74.44 76 TRP A CA 1
ATOM 517 C C . TRP A 1 76 ? 7.038 -17.312 -3.124 1.00 74.44 76 TRP A C 1
ATOM 519 O O . TRP A 1 76 ? 7.003 -16.925 -4.298 1.00 74.44 76 TRP A O 1
ATOM 529 N N . ARG A 1 77 ? 7.738 -18.381 -2.747 1.00 65.88 77 ARG A N 1
ATOM 530 C CA . ARG A 1 77 ? 8.429 -19.232 -3.717 1.00 65.88 77 ARG A CA 1
ATOM 531 C C . ARG A 1 77 ? 7.385 -19.977 -4.537 1.00 65.88 77 ARG A C 1
ATOM 533 O O . ARG A 1 77 ? 6.765 -20.905 -4.036 1.00 65.88 77 ARG A O 1
ATOM 540 N N . GLN A 1 78 ? 7.184 -19.588 -5.791 1.00 58.94 78 GLN A N 1
ATOM 541 C CA . GLN A 1 78 ? 6.198 -20.233 -6.657 1.00 58.94 78 GLN A CA 1
ATOM 542 C C . GLN A 1 78 ? 6.834 -20.870 -7.894 1.00 58.94 78 GLN A C 1
ATOM 544 O O . GLN A 1 78 ? 7.788 -20.319 -8.449 1.00 58.94 78 GLN A O 1
ATOM 549 N N . PRO A 1 79 ? 6.290 -22.004 -8.372 1.00 58.66 79 PRO A N 1
ATOM 550 C CA . PRO A 1 79 ? 6.558 -22.471 -9.723 1.00 58.66 79 PRO A CA 1
ATOM 551 C C . PRO A 1 79 ? 6.152 -21.392 -10.732 1.00 58.66 79 PRO A C 1
ATOM 553 O O . PRO A 1 79 ? 5.062 -20.829 -10.633 1.00 58.66 79 PRO A O 1
ATOM 556 N N . SER A 1 80 ? 6.994 -21.145 -11.735 1.00 56.22 80 SER A N 1
ATOM 557 C CA . SER A 1 80 ? 6.758 -20.143 -12.790 1.00 56.22 80 SER A CA 1
ATOM 558 C C . SER A 1 80 ? 5.471 -20.366 -13.596 1.00 56.22 80 SER A C 1
ATOM 560 O O . SER A 1 80 ? 5.001 -19.464 -14.281 1.00 56.22 80 SER A O 1
ATOM 562 N N . THR A 1 81 ? 4.883 -21.560 -13.514 1.00 59.50 81 THR A N 1
ATOM 563 C CA . THR A 1 81 ? 3.662 -21.958 -14.225 1.00 59.50 81 THR A CA 1
ATOM 564 C C . THR A 1 81 ? 2.369 -21.504 -13.546 1.00 59.50 81 THR A C 1
ATOM 566 O O . THR A 1 81 ? 1.289 -21.683 -14.111 1.00 59.50 81 THR A O 1
ATOM 569 N N . ILE A 1 82 ? 2.439 -20.953 -12.331 1.00 54.88 82 ILE A N 1
ATOM 570 C CA . ILE A 1 82 ? 1.266 -20.668 -11.509 1.00 54.88 82 ILE A CA 1
ATOM 571 C C . ILE A 1 82 ? 1.021 -19.148 -11.422 1.00 54.88 82 ILE A C 1
ATOM 573 O O . ILE A 1 82 ? 1.762 -18.411 -10.786 1.00 54.88 82 ILE A O 1
ATOM 577 N N . LYS A 1 83 ? -0.044 -18.701 -12.108 1.00 53.47 83 LYS A N 1
ATOM 578 C CA . LYS A 1 83 ? -0.491 -17.300 -12.258 1.00 53.47 83 LYS A CA 1
ATOM 579 C C . LYS A 1 83 ? -1.139 -16.764 -10.977 1.00 53.47 83 LYS A C 1
ATOM 581 O O . LYS A 1 83 ? -1.967 -17.476 -10.419 1.00 53.47 83 LYS A O 1
ATOM 586 N N . PHE A 1 84 ? -0.815 -15.527 -10.578 1.00 55.00 84 PHE A N 1
ATOM 587 C CA . PHE A 1 84 ? -1.446 -14.719 -9.507 1.00 55.00 84 PHE A CA 1
ATOM 588 C C . PHE A 1 84 ? -1.999 -15.497 -8.323 1.00 55.00 84 PHE A C 1
ATOM 590 O O . PHE A 1 84 ? -3.200 -15.758 -8.243 1.00 55.00 84 PHE A O 1
ATOM 597 N N . LYS A 1 85 ? -1.126 -15.869 -7.389 1.00 55.41 85 LYS A N 1
ATOM 598 C CA . LYS A 1 85 ? -1.526 -16.762 -6.298 1.00 55.41 85 LYS A CA 1
ATOM 599 C C . LYS A 1 85 ? -1.267 -16.242 -4.900 1.00 55.41 85 LYS A C 1
ATOM 601 O O . LYS A 1 85 ? -1.592 -16.951 -3.953 1.00 55.41 85 LYS A O 1
ATOM 606 N N . TRP A 1 86 ? -0.753 -15.022 -4.762 1.00 71.44 86 TRP A N 1
ATOM 607 C CA . TRP A 1 86 ? -0.271 -14.559 -3.471 1.00 71.44 86 TRP A CA 1
ATOM 608 C C . TRP A 1 86 ? -0.856 -13.227 -3.060 1.00 71.44 86 TRP A C 1
ATOM 610 O O . TRP A 1 86 ? -1.266 -12.399 -3.874 1.00 71.44 86 TRP A O 1
ATOM 620 N N . TYR A 1 87 ? -0.939 -13.089 -1.747 1.00 82.25 87 TYR A N 1
ATOM 621 C CA . TYR A 1 87 ? -1.551 -11.960 -1.095 1.00 82.25 87 TYR A CA 1
ATOM 622 C C . TYR A 1 87 ? -0.522 -11.320 -0.178 1.00 82.25 87 TYR A C 1
ATOM 624 O O . TYR A 1 87 ? 0.200 -12.013 0.545 1.00 82.25 87 TYR A O 1
ATOM 632 N N . SER A 1 88 ? -0.487 -9.997 -0.205 1.00 90.12 88 SER A N 1
ATOM 633 C CA . SER A 1 88 ? 0.062 -9.205 0.883 1.00 90.12 88 SER A CA 1
ATOM 634 C C . SER A 1 88 ? -1.034 -8.985 1.919 1.00 90.12 88 SER A C 1
ATOM 636 O O . SER A 1 88 ? -2.222 -8.948 1.587 1.00 90.12 88 SER A O 1
ATOM 638 N N . TYR A 1 89 ? -0.641 -8.852 3.179 1.00 91.81 89 TYR A N 1
ATOM 639 C CA . TYR A 1 89 ? -1.588 -8.710 4.278 1.00 91.81 89 TYR A CA 1
ATOM 640 C C . TYR A 1 89 ? -1.561 -7.279 4.790 1.00 91.81 89 TYR A C 1
ATOM 642 O O . TYR A 1 89 ? -0.496 -6.685 4.964 1.00 91.81 89 TYR A O 1
ATOM 650 N N . ILE A 1 90 ? -2.744 -6.744 5.060 1.00 94.62 90 ILE A N 1
ATOM 651 C CA . ILE A 1 90 ? -2.916 -5.572 5.902 1.00 94.62 90 ILE A CA 1
ATOM 652 C C . ILE A 1 90 ? -3.463 -6.065 7.224 1.00 94.62 90 ILE A C 1
ATOM 654 O O . ILE A 1 90 ? -4.477 -6.762 7.267 1.00 94.62 90 ILE A O 1
ATOM 658 N N . TYR A 1 91 ? -2.803 -5.664 8.294 1.00 93.44 91 TYR A N 1
ATOM 659 C CA . TYR A 1 91 ? -3.255 -5.852 9.652 1.00 93.44 91 TYR A CA 1
ATOM 660 C C . TYR A 1 91 ? -3.745 -4.526 10.219 1.00 93.44 91 TYR A C 1
ATOM 662 O O . TYR A 1 91 ? -3.219 -3.462 9.884 1.00 93.44 91 TYR A O 1
ATOM 670 N N . ARG A 1 92 ? -4.721 -4.590 11.118 1.00 92.38 92 ARG A N 1
ATOM 671 C CA . ARG A 1 92 ? -5.174 -3.460 11.929 1.00 92.38 92 ARG A CA 1
ATOM 672 C C . ARG A 1 92 ? -4.929 -3.795 13.390 1.00 92.38 92 ARG A C 1
ATOM 674 O O . ARG A 1 92 ? -5.191 -4.915 13.823 1.00 92.38 92 ARG A O 1
ATOM 681 N N . PHE A 1 93 ? -4.398 -2.840 14.141 1.00 90.69 93 PHE A N 1
ATOM 682 C CA . PHE A 1 93 ? -4.237 -3.003 15.576 1.00 90.69 93 PHE A CA 1
ATOM 683 C C . PHE A 1 93 ? -5.596 -2.866 16.254 1.00 90.69 93 PHE A C 1
ATOM 685 O O . PHE A 1 93 ? -6.297 -1.865 16.088 1.00 90.69 93 PHE A O 1
ATOM 692 N N . ASN A 1 94 ? -5.954 -3.874 17.030 1.00 85.88 94 ASN A N 1
ATOM 693 C CA . ASN A 1 94 ? -7.152 -3.887 17.832 1.00 85.88 94 ASN A CA 1
ATOM 694 C C . ASN A 1 94 ? -6.832 -3.416 19.253 1.00 85.88 94 ASN A C 1
ATOM 696 O O . ASN A 1 94 ? -6.129 -4.096 20.000 1.00 85.88 94 ASN A O 1
ATOM 700 N N . HIS A 1 95 ? -7.350 -2.242 19.616 1.00 80.88 95 HIS A N 1
ATOM 701 C CA . HIS A 1 95 ? -7.154 -1.641 20.937 1.00 80.88 95 HIS A CA 1
ATOM 702 C C . HIS A 1 95 ? -8.152 -2.139 21.988 1.00 80.88 95 HIS A C 1
ATOM 704 O O . HIS A 1 95 ? -7.893 -1.998 23.181 1.00 80.88 95 HIS A O 1
ATOM 710 N N . GLU A 1 96 ? -9.284 -2.708 21.572 1.00 77.81 96 GLU A N 1
ATOM 711 C CA . GLU A 1 96 ? -10.401 -3.028 22.469 1.00 77.81 96 GLU A CA 1
ATOM 712 C C . GLU A 1 96 ? -10.196 -4.349 23.219 1.00 77.81 96 GLU A C 1
ATOM 714 O O . GLU A 1 96 ? -10.915 -4.648 24.170 1.00 77.81 96 GLU A O 1
ATOM 719 N N . GLY A 1 97 ? -9.176 -5.124 22.838 1.00 66.38 97 GLY A N 1
ATOM 720 C CA . GLY A 1 97 ? -8.849 -6.380 23.498 1.00 66.38 97 GLY A CA 1
ATOM 721 C C . GLY A 1 97 ? -9.785 -7.530 23.118 1.00 66.38 97 GLY A C 1
ATOM 722 O O . GLY A 1 97 ? -9.830 -8.514 23.862 1.00 66.38 97 GLY A O 1
ATOM 723 N N . PHE A 1 98 ? -10.512 -7.434 21.995 1.00 68.81 98 PHE A N 1
ATOM 724 C CA . PHE A 1 98 ? -11.419 -8.474 21.493 1.00 68.81 98 PHE A CA 1
ATOM 725 C C . PHE A 1 98 ? -11.253 -8.747 19.991 1.00 68.81 98 PHE A C 1
ATOM 727 O O . PHE A 1 98 ? -11.703 -7.948 19.178 1.00 68.81 98 PHE A O 1
ATOM 734 N N . ALA A 1 99 ? -10.684 -9.891 19.622 1.00 67.88 99 ALA A N 1
ATOM 735 C CA . ALA A 1 99 ? -10.518 -10.337 18.242 1.00 67.88 99 ALA A CA 1
ATOM 736 C C . ALA A 1 99 ? -11.777 -11.007 17.688 1.00 67.88 99 ALA A C 1
ATOM 738 O O . ALA A 1 99 ? -12.427 -11.784 18.391 1.00 67.88 99 ALA A O 1
ATOM 739 N N . THR A 1 100 ? -12.089 -10.772 16.413 1.00 67.31 100 THR A N 1
ATOM 740 C CA . THR A 1 100 ? -13.158 -11.518 15.724 1.00 67.31 100 THR A CA 1
ATOM 741 C C . THR A 1 100 ? -12.596 -12.828 15.174 1.00 67.31 100 THR A C 1
ATOM 743 O O . THR A 1 100 ? -11.654 -12.825 14.384 1.00 67.31 100 THR A O 1
ATOM 746 N N . LEU A 1 101 ? -13.156 -13.953 15.613 1.00 68.56 101 LEU A N 1
ATOM 747 C CA . LEU A 1 101 ? -12.793 -15.296 15.169 1.00 68.56 101 LEU A CA 1
ATOM 748 C C . LEU A 1 101 ? -13.510 -15.654 13.857 1.00 68.56 101 LEU A C 1
ATOM 750 O O . LEU A 1 101 ? -14.446 -14.980 13.432 1.00 68.56 101 LEU A O 1
ATOM 754 N N . GLU A 1 102 ? -13.078 -16.736 13.207 1.00 58.94 102 GLU A N 1
ATOM 755 C CA . GLU A 1 102 ? -13.625 -17.194 11.915 1.00 58.94 102 GLU A CA 1
ATOM 756 C C . GLU A 1 102 ? -15.133 -17.459 11.928 1.00 58.94 102 GLU A C 1
ATOM 758 O O . GLU A 1 102 ? -15.821 -17.233 10.932 1.00 58.94 102 GLU A O 1
ATOM 763 N N . ASP A 1 103 ? -15.656 -17.933 13.057 1.00 68.81 103 ASP A N 1
ATOM 764 C CA . ASP A 1 103 ? -17.083 -18.183 13.260 1.00 68.81 103 ASP A CA 1
ATOM 765 C C . ASP A 1 103 ? -17.884 -16.892 13.518 1.00 68.81 103 ASP A C 1
ATOM 767 O O . ASP A 1 103 ? -19.105 -16.933 13.675 1.00 68.81 103 ASP A O 1
ATOM 771 N N . GLY A 1 104 ? -17.213 -15.737 13.529 1.00 65.69 104 GLY A N 1
ATOM 772 C CA . GLY A 1 104 ? -17.775 -14.430 13.849 1.00 65.69 104 GLY A CA 1
ATOM 773 C C . GLY A 1 104 ? -17.923 -14.167 15.348 1.00 65.69 104 GLY A C 1
ATOM 774 O O . GLY A 1 104 ? -18.443 -13.116 15.721 1.00 65.69 104 GLY A O 1
ATOM 775 N N . SER A 1 105 ? -17.493 -15.087 16.217 1.00 74.19 105 SER A N 1
ATOM 776 C CA . SER A 1 105 ? -17.478 -14.854 17.661 1.00 74.19 105 SER A CA 1
ATOM 777 C C . SER A 1 105 ? -16.338 -13.914 18.063 1.00 74.19 105 SER A C 1
ATOM 779 O O . SER A 1 105 ? -15.347 -13.762 17.350 1.00 74.19 105 SER A O 1
ATOM 781 N N . GLN A 1 106 ? -16.476 -13.255 19.215 1.00 74.94 106 GLN A N 1
ATOM 782 C CA . GLN A 1 106 ? -15.430 -12.393 19.765 1.00 74.94 106 GLN A CA 1
ATOM 783 C C . GLN A 1 106 ? -14.633 -13.148 20.834 1.00 74.94 106 GLN A C 1
ATOM 785 O O . GLN A 1 106 ? -15.185 -13.584 21.846 1.00 74.94 106 GLN A O 1
ATOM 790 N N . GLY A 1 107 ? -13.326 -13.291 20.627 1.00 72.88 107 GLY A N 1
ATOM 791 C CA . GLY A 1 107 ? -12.370 -13.795 21.616 1.00 72.88 107 GLY A CA 1
ATOM 792 C C . GLY A 1 107 ? -11.563 -12.650 22.221 1.00 72.88 107 GLY A C 1
ATOM 793 O O . GLY A 1 107 ? -11.404 -11.616 21.593 1.00 72.88 107 GLY A O 1
ATOM 794 N N . ARG A 1 108 ? -11.015 -12.791 23.432 1.00 73.06 108 ARG A N 1
ATOM 795 C CA . ARG A 1 108 ? -10.100 -11.766 23.971 1.00 73.06 108 ARG A CA 1
ATOM 796 C C . ARG A 1 108 ? -8.770 -11.775 23.211 1.00 73.06 108 ARG A C 1
ATOM 798 O O . ARG A 1 108 ? -8.134 -12.822 23.123 1.00 73.06 108 ARG A O 1
ATOM 805 N N . GLY A 1 109 ? -8.325 -10.617 22.734 1.00 71.75 109 GLY A N 1
ATOM 806 C CA . GLY A 1 109 ? -7.057 -10.442 22.026 1.00 71.75 109 GLY A CA 1
ATOM 807 C C . GLY A 1 109 ? -6.696 -8.967 21.854 1.00 71.75 109 GLY A C 1
ATOM 808 O O . GLY A 1 109 ? -7.491 -8.193 21.339 1.00 71.75 109 GLY A O 1
ATOM 809 N N . LEU A 1 110 ? -5.503 -8.575 22.310 1.00 81.94 110 LEU A N 1
ATOM 810 C CA . LEU A 1 110 ? -4.901 -7.267 22.037 1.00 81.94 110 LEU A CA 1
ATOM 811 C C . LEU A 1 110 ? -3.758 -7.489 21.047 1.00 81.94 110 LEU A C 1
ATOM 813 O O . LEU A 1 110 ? -2.862 -8.289 21.328 1.00 81.94 110 LEU A O 1
ATOM 817 N N . GLY A 1 111 ? -3.758 -6.785 19.920 1.00 87.19 111 GLY A N 1
ATOM 818 C CA . GLY A 1 111 ? -2.688 -6.917 18.936 1.00 87.19 111 GLY A CA 1
ATOM 819 C C . GLY A 1 111 ? -3.121 -6.616 17.511 1.00 87.19 111 GLY A C 1
ATOM 820 O O . GLY A 1 111 ? -4.186 -6.060 17.266 1.00 87.19 111 GLY A O 1
ATOM 821 N N . PHE A 1 112 ? -2.256 -6.977 16.567 1.00 87.19 112 PHE A N 1
ATOM 822 C CA . PHE A 1 112 ? -2.558 -6.894 15.145 1.00 87.19 112 PHE A CA 1
ATOM 823 C C . PHE A 1 112 ? -3.393 -8.088 14.701 1.00 87.19 112 PHE A C 1
ATOM 825 O O . PHE A 1 112 ? -2.990 -9.238 14.865 1.00 87.19 112 PHE A O 1
ATOM 832 N N . GLU A 1 113 ? -4.522 -7.792 14.076 1.00 86.75 113 GLU A N 1
ATOM 833 C CA . GLU A 1 113 ? -5.391 -8.768 13.432 1.00 86.75 113 GLU A CA 1
ATOM 834 C C . GLU A 1 113 ? -5.378 -8.535 11.932 1.00 86.75 113 GLU A C 1
ATOM 836 O O . GLU A 1 113 ? -5.197 -7.402 11.476 1.00 86.75 113 GLU A O 1
ATOM 841 N N . VAL A 1 114 ? -5.549 -9.603 11.153 1.00 86.88 114 VAL A N 1
ATOM 842 C CA . VAL A 1 114 ? -5.701 -9.455 9.704 1.00 86.88 114 VAL A CA 1
ATOM 843 C C . VAL A 1 114 ? -6.925 -8.574 9.468 1.00 86.88 114 VAL A C 1
ATOM 845 O O . VAL A 1 114 ? -7.990 -8.819 10.023 1.00 86.88 114 VAL A O 1
ATOM 848 N N . TYR A 1 115 ? -6.746 -7.527 8.675 1.00 89.69 115 TYR A N 1
ATOM 849 C CA . TYR A 1 115 ? -7.773 -6.550 8.326 1.00 89.69 115 TYR A CA 1
ATOM 850 C C . TYR A 1 115 ? -8.216 -6.708 6.874 1.00 89.69 115 TYR A C 1
ATOM 852 O O . TYR A 1 115 ? -9.397 -6.567 6.562 1.00 89.69 115 TYR A O 1
ATOM 860 N N . GLN A 1 116 ? -7.270 -7.012 5.982 1.00 91.31 116 GLN A N 1
ATOM 861 C CA . GLN A 1 116 ? -7.535 -7.226 4.566 1.00 91.31 116 GLN A CA 1
ATOM 862 C C . GLN A 1 116 ? -6.403 -8.019 3.904 1.00 91.31 116 GLN A C 1
ATOM 864 O O . GLN A 1 116 ? -5.237 -7.886 4.273 1.00 91.31 116 GLN A O 1
ATOM 869 N N . LEU A 1 117 ? -6.746 -8.804 2.881 1.00 88.50 117 LEU A N 1
ATOM 870 C CA . LEU A 1 117 ? -5.791 -9.412 1.958 1.00 88.50 117 LEU A CA 1
ATOM 871 C C . LEU A 1 117 ? -5.784 -8.625 0.642 1.00 88.50 117 LEU A C 1
ATOM 873 O O . LEU A 1 117 ? -6.843 -8.353 0.075 1.00 88.50 117 LEU A O 1
ATOM 877 N N . ILE A 1 118 ? -4.598 -8.296 0.135 1.00 88.75 118 ILE A N 1
ATOM 878 C CA . ILE A 1 118 ? -4.409 -7.603 -1.145 1.00 88.75 118 ILE A CA 1
ATOM 879 C C . ILE A 1 118 ? -3.718 -8.540 -2.120 1.00 88.75 118 ILE A C 1
ATOM 881 O O . ILE A 1 118 ? -2.675 -9.102 -1.803 1.00 88.75 118 ILE A O 1
ATOM 885 N N . LYS A 1 11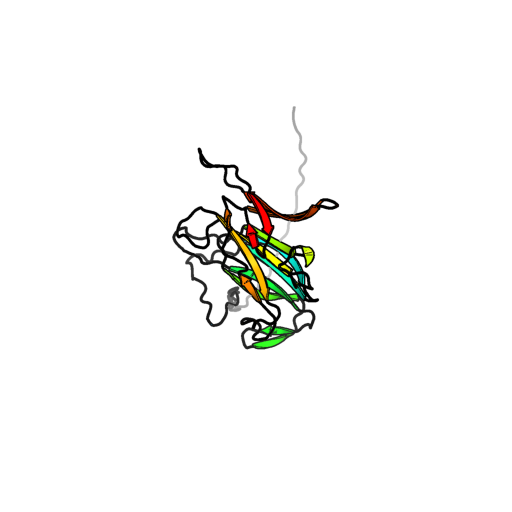9 ? -4.284 -8.689 -3.321 1.00 85.81 119 LYS A N 1
ATOM 886 C CA . LYS A 1 119 ? -3.673 -9.472 -4.402 1.00 85.81 119 LYS A CA 1
ATOM 887 C C . LYS A 1 119 ? -2.386 -8.796 -4.865 1.00 85.81 119 LYS A C 1
ATOM 889 O O . LYS A 1 119 ? -2.432 -7.661 -5.332 1.00 85.81 119 LYS A O 1
ATOM 894 N N . THR A 1 120 ? -1.273 -9.510 -4.775 1.00 85.94 120 THR A N 1
ATOM 895 C CA . THR A 1 120 ? 0.055 -9.029 -5.170 1.00 85.94 120 THR A CA 1
ATOM 896 C C . THR A 1 120 ? 0.795 -10.094 -5.977 1.00 85.94 120 THR A C 1
ATOM 898 O O . THR A 1 120 ? 0.350 -11.240 -6.095 1.00 85.94 120 THR A O 1
ATOM 901 N N . ASN A 1 121 ? 1.920 -9.728 -6.592 1.00 82.56 121 ASN A N 1
ATOM 902 C CA . ASN A 1 121 ? 2.742 -10.668 -7.347 1.00 82.56 121 ASN A CA 1
ATOM 903 C C . ASN A 1 121 ? 4.227 -10.467 -7.034 1.00 82.56 121 ASN A C 1
ATOM 905 O O . ASN A 1 121 ? 4.879 -9.582 -7.584 1.00 82.56 121 ASN A O 1
ATOM 909 N N . ALA A 1 122 ? 4.745 -11.305 -6.129 1.00 83.69 122 ALA A N 1
ATOM 910 C CA . ALA A 1 122 ? 6.089 -11.164 -5.571 1.00 83.69 122 ALA A CA 1
ATOM 911 C C . ALA A 1 122 ? 6.319 -9.740 -5.033 1.00 83.69 122 ALA A C 1
ATOM 913 O O . ALA A 1 122 ? 7.183 -9.007 -5.521 1.00 83.69 122 ALA A O 1
ATOM 914 N N . ALA A 1 123 ? 5.495 -9.341 -4.056 1.00 90.62 123 ALA A N 1
ATOM 915 C CA . ALA A 1 123 ? 5.590 -8.020 -3.454 1.00 90.62 123 ALA A CA 1
ATOM 916 C C . ALA A 1 123 ? 6.947 -7.859 -2.764 1.00 90.62 123 ALA A C 1
ATOM 918 O O . ALA A 1 123 ? 7.320 -8.679 -1.928 1.00 90.62 123 ALA A O 1
ATOM 919 N N . SER A 1 124 ? 7.672 -6.809 -3.126 1.00 92.25 124 SER A N 1
ATOM 920 C CA . SER A 1 124 ? 9.041 -6.552 -2.681 1.00 92.25 124 SER A CA 1
ATOM 921 C C . SER A 1 124 ? 9.136 -5.504 -1.591 1.00 92.25 124 SER A C 1
ATOM 923 O O . SER A 1 124 ? 10.002 -5.594 -0.729 1.00 92.25 124 SER A O 1
ATOM 925 N N . ASP A 1 125 ? 8.248 -4.515 -1.638 1.00 96.00 125 ASP A N 1
ATOM 926 C CA . ASP A 1 125 ? 8.208 -3.423 -0.677 1.00 96.00 125 ASP A CA 1
ATOM 927 C C . ASP A 1 125 ? 6.800 -2.835 -0.589 1.00 96.00 125 ASP A C 1
ATOM 929 O O . ASP A 1 125 ? 6.020 -2.923 -1.545 1.00 96.00 125 ASP A O 1
ATOM 933 N N . ALA A 1 126 ? 6.488 -2.221 0.546 1.00 97.19 126 ALA A N 1
ATOM 934 C CA . ALA A 1 126 ? 5.235 -1.531 0.799 1.00 97.19 126 ALA A CA 1
ATOM 935 C C . ALA A 1 126 ? 5.492 -0.252 1.598 1.00 97.19 126 ALA A C 1
ATOM 937 O O . ALA A 1 126 ? 6.242 -0.260 2.572 1.00 97.19 126 ALA A O 1
ATOM 938 N N . VAL A 1 127 ? 4.826 0.841 1.230 1.00 98.00 127 VAL A N 1
ATOM 939 C CA . VAL A 1 127 ? 4.939 2.115 1.946 1.00 98.00 127 VAL A CA 1
ATOM 940 C C . VAL A 1 127 ? 3.595 2.825 2.029 1.00 98.00 127 VAL A C 1
ATOM 942 O O . VAL A 1 127 ? 2.846 2.883 1.053 1.00 98.00 127 VAL A O 1
ATOM 945 N N . PHE A 1 128 ? 3.288 3.380 3.199 1.00 97.75 128 PHE A N 1
ATOM 946 C CA . PHE A 1 128 ? 2.182 4.318 3.347 1.00 97.75 128 PHE A CA 1
ATOM 947 C C . PHE A 1 128 ? 2.631 5.733 2.985 1.00 97.75 128 PHE A C 1
ATOM 949 O O . PHE A 1 128 ? 3.698 6.192 3.389 1.00 97.75 128 PHE A O 1
ATOM 956 N N . ILE A 1 129 ? 1.790 6.427 2.230 1.00 97.31 129 ILE A N 1
ATOM 957 C CA . ILE A 1 129 ? 2.009 7.775 1.730 1.00 97.31 129 ILE A CA 1
ATOM 958 C C . ILE A 1 129 ? 0.831 8.630 2.183 1.00 97.31 129 ILE A C 1
ATOM 960 O O . ILE A 1 129 ? -0.319 8.340 1.854 1.00 97.31 129 ILE A O 1
ATOM 964 N N . THR A 1 130 ? 1.123 9.692 2.927 1.00 95.25 130 THR A N 1
ATOM 965 C CA . THR A 1 130 ? 0.116 10.665 3.355 1.00 95.25 130 THR A CA 1
ATOM 966 C C . THR A 1 130 ? 0.102 11.833 2.383 1.00 95.25 130 THR A C 1
ATOM 968 O O . THR A 1 130 ? 1.100 12.542 2.228 1.00 95.25 130 THR A O 1
ATOM 971 N N . ILE A 1 131 ? -1.032 12.032 1.723 1.00 95.19 131 ILE A N 1
ATOM 972 C CA . ILE A 1 131 ? -1.234 13.067 0.717 1.00 95.19 131 ILE A CA 1
ATOM 973 C C . ILE A 1 131 ? -2.031 14.210 1.352 1.00 95.19 131 ILE A C 1
ATOM 975 O O . ILE A 1 131 ? -3.202 14.020 1.683 1.00 95.19 131 ILE A O 1
ATOM 979 N N . PRO A 1 132 ? -1.442 15.404 1.518 1.00 92.94 132 PRO A N 1
ATOM 980 C CA . PRO A 1 132 ? -2.133 16.530 2.131 1.00 92.94 132 PRO A CA 1
ATOM 981 C C . PRO A 1 132 ? -3.256 17.066 1.227 1.00 92.94 132 PRO A C 1
ATOM 983 O O . PRO A 1 132 ? -3.141 16.969 0.001 1.00 92.94 132 PRO A O 1
ATOM 986 N N . PRO A 1 133 ? -4.294 17.712 1.791 1.00 92.12 133 PRO A N 1
ATOM 987 C CA . PRO A 1 133 ? -5.374 18.340 1.031 1.00 92.12 133 PRO A CA 1
ATOM 988 C C . PRO A 1 133 ? -4.899 19.278 -0.083 1.00 92.12 133 PRO A C 1
ATOM 990 O O . PRO A 1 133 ? -5.515 19.336 -1.140 1.00 92.12 133 PRO A O 1
ATOM 993 N N . SER A 1 134 ? -3.778 19.980 0.124 1.00 89.94 134 SER A N 1
ATOM 994 C CA . SER A 1 134 ? -3.202 20.913 -0.855 1.00 89.94 134 SER A CA 1
ATOM 995 C C . SER A 1 134 ? -2.733 20.256 -2.157 1.00 89.94 134 SER A C 1
ATOM 997 O O . SER A 1 134 ? -2.557 20.959 -3.147 1.00 89.94 134 SER A O 1
ATOM 999 N N . LEU A 1 135 ? -2.514 18.938 -2.156 1.00 91.31 135 LEU A N 1
ATOM 1000 C CA . LEU A 1 135 ? -2.089 18.157 -3.323 1.00 91.31 135 LEU A CA 1
ATOM 1001 C C . LEU A 1 135 ? -3.214 17.307 -3.918 1.00 91.31 135 LEU A C 1
ATOM 1003 O O . LEU A 1 135 ? -3.008 16.629 -4.921 1.00 91.31 135 LEU A O 1
ATOM 1007 N N . GLN A 1 136 ? -4.386 17.306 -3.292 1.00 92.06 136 GLN A N 1
ATOM 1008 C CA . GLN A 1 136 ? -5.541 16.534 -3.730 1.00 92.06 136 GLN A CA 1
ATOM 1009 C C . GLN A 1 136 ? -6.444 17.367 -4.660 1.00 92.06 136 GLN A C 1
ATOM 1011 O O . GLN A 1 136 ? -6.344 18.597 -4.682 1.00 92.06 136 GLN A O 1
ATOM 1016 N N . PRO A 1 137 ? -7.348 16.724 -5.427 1.00 87.12 137 PRO A N 1
ATOM 1017 C CA . PRO A 1 137 ? -8.370 17.432 -6.196 1.00 87.12 137 PRO A CA 1
ATOM 1018 C C . PRO A 1 137 ? -9.179 18.411 -5.328 1.00 87.12 137 PRO A C 1
ATOM 1020 O O . PRO A 1 137 ? -9.366 18.192 -4.127 1.00 87.12 137 PRO A O 1
ATOM 1023 N N . SER A 1 138 ? -9.674 19.500 -5.931 1.00 81.56 138 SER A N 1
ATOM 1024 C CA . SER A 1 138 ? -10.313 20.592 -5.184 1.00 81.56 138 SER A CA 1
ATOM 1025 C C . SER A 1 138 ? -11.464 20.097 -4.302 1.00 81.56 138 SER A C 1
ATOM 1027 O O . SER A 1 138 ? -12.375 19.435 -4.798 1.00 81.56 138 SER A O 1
ATOM 1029 N N . GLY A 1 139 ? -11.457 20.479 -3.023 1.00 82.69 139 GLY A N 1
ATOM 1030 C CA . GLY A 1 139 ? -12.520 20.147 -2.068 1.00 82.69 139 GLY A CA 1
ATOM 1031 C C . GLY A 1 139 ? -12.142 19.099 -1.020 1.00 82.69 139 GLY A C 1
ATOM 1032 O O . GLY A 1 139 ? -12.913 18.892 -0.086 1.00 82.69 139 GLY A O 1
ATOM 1033 N N . ALA A 1 140 ? -10.961 18.482 -1.114 1.00 88.38 140 ALA A N 1
ATOM 1034 C CA . ALA A 1 140 ? -10.430 17.659 -0.032 1.00 88.38 140 ALA A CA 1
ATOM 1035 C C . ALA A 1 140 ? -10.158 18.506 1.224 1.00 88.38 140 ALA A C 1
ATOM 1037 O O . ALA A 1 140 ? -9.565 19.582 1.147 1.00 88.38 140 ALA A O 1
ATOM 1038 N N . THR A 1 141 ? -10.580 18.012 2.387 1.00 88.56 141 THR A N 1
ATOM 1039 C CA . THR A 1 141 ? -10.393 18.683 3.688 1.00 88.56 141 THR A CA 1
ATOM 1040 C C . THR A 1 141 ? -9.532 17.882 4.662 1.00 88.56 141 THR A C 1
ATOM 1042 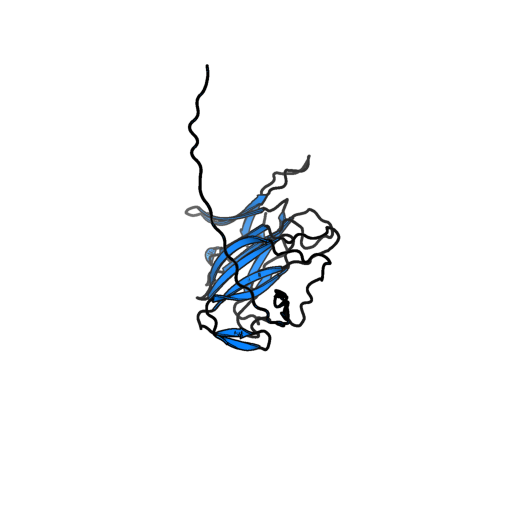O O . THR A 1 141 ? -9.123 18.418 5.689 1.00 88.56 141 THR A O 1
ATOM 1045 N N . ALA A 1 142 ? -9.233 16.624 4.339 1.00 91.19 142 ALA A N 1
ATOM 1046 C CA . ALA A 1 142 ? -8.452 15.715 5.166 1.00 91.19 142 ALA A CA 1
ATOM 1047 C C . ALA A 1 142 ? -7.310 15.080 4.364 1.00 91.19 142 ALA A C 1
ATOM 1049 O O . ALA A 1 142 ? -7.362 14.994 3.134 1.00 91.19 142 ALA A O 1
ATOM 1050 N N . ASP A 1 143 ? -6.277 14.636 5.076 1.00 92.62 143 ASP A N 1
ATOM 1051 C CA . ASP A 1 143 ? -5.182 13.876 4.483 1.00 92.62 143 ASP A CA 1
ATOM 1052 C C . ASP A 1 143 ? -5.704 12.556 3.893 1.00 92.62 143 ASP A C 1
ATOM 1054 O O . ASP A 1 143 ? -6.451 11.818 4.539 1.00 92.62 143 ASP A O 1
ATOM 1058 N N . LEU A 1 144 ? -5.274 12.234 2.676 1.00 94.62 144 LEU A N 1
ATOM 1059 C CA . LEU A 1 144 ? -5.542 10.955 2.029 1.00 94.62 144 LEU A CA 1
ATOM 1060 C C . LEU A 1 144 ? -4.371 10.014 2.308 1.00 94.62 144 LEU A C 1
ATOM 1062 O O . LEU A 1 144 ? -3.227 10.324 1.985 1.00 94.62 144 LEU A O 1
ATOM 1066 N N . THR A 1 145 ? -4.646 8.850 2.894 1.00 95.81 145 THR A N 1
ATOM 1067 C CA . THR A 1 145 ? -3.630 7.804 3.061 1.00 95.81 145 THR A CA 1
ATOM 1068 C C . THR A 1 145 ? -3.682 6.834 1.891 1.00 95.81 145 THR A C 1
ATOM 1070 O O . THR A 1 145 ? -4.704 6.187 1.654 1.00 95.81 145 THR A O 1
ATOM 1073 N N . VAL A 1 146 ? -2.555 6.709 1.194 1.00 97.19 146 VAL A N 1
ATOM 1074 C CA . VAL A 1 146 ? -2.349 5.770 0.092 1.00 97.19 146 VAL A CA 1
ATOM 1075 C C . VAL A 1 146 ? -1.321 4.724 0.508 1.00 97.19 146 VAL A C 1
ATOM 1077 O O . VAL A 1 146 ? -0.251 5.058 1.003 1.00 97.19 146 VAL A O 1
ATOM 1080 N N . LEU A 1 147 ? -1.621 3.449 0.298 1.00 98.06 147 LEU A N 1
ATOM 1081 C CA . LEU A 1 147 ? -0.664 2.354 0.380 1.00 98.06 147 LEU A CA 1
ATOM 1082 C C . LEU A 1 147 ? -0.107 2.080 -1.017 1.00 98.06 147 LEU A C 1
ATOM 1084 O O . LEU A 1 147 ? -0.860 1.731 -1.924 1.00 98.06 147 LEU A O 1
ATOM 1088 N N . ALA A 1 148 ? 1.204 2.204 -1.187 1.00 97.56 148 ALA A N 1
ATOM 1089 C CA . ALA A 1 148 ? 1.898 1.783 -2.395 1.00 97.56 148 ALA A CA 1
ATOM 1090 C C . ALA A 1 148 ? 2.586 0.433 -2.158 1.00 97.56 148 ALA A C 1
ATOM 1092 O O . ALA A 1 148 ? 3.244 0.246 -1.134 1.00 97.56 148 ALA A O 1
ATOM 1093 N N . ILE A 1 149 ? 2.452 -0.499 -3.102 1.00 95.88 149 ILE A N 1
ATOM 1094 C CA . ILE A 1 149 ? 3.109 -1.813 -3.069 1.00 95.88 149 ILE A CA 1
ATOM 1095 C C . ILE A 1 149 ? 3.879 -2.012 -4.370 1.00 95.88 149 ILE A C 1
ATOM 1097 O O . ILE A 1 149 ? 3.309 -1.917 -5.458 1.00 95.88 149 ILE A O 1
ATOM 1101 N N . SER A 1 150 ? 5.170 -2.316 -4.257 1.00 93.94 150 SER A N 1
ATOM 1102 C CA . SER A 1 150 ? 5.998 -2.716 -5.395 1.00 93.94 150 SER A CA 1
ATOM 1103 C C . SER A 1 150 ? 5.938 -4.227 -5.572 1.00 93.94 150 SER A C 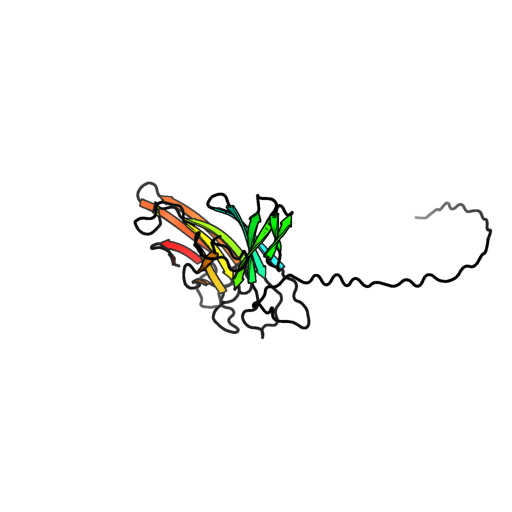1
ATOM 1105 O O . SER A 1 150 ? 6.023 -4.984 -4.607 1.00 93.94 150 SER A O 1
ATOM 1107 N N . ASN A 1 151 ? 5.767 -4.659 -6.814 1.00 89.31 151 ASN A N 1
ATOM 1108 C CA . ASN A 1 151 ? 5.665 -6.054 -7.212 1.00 89.31 151 ASN A CA 1
ATOM 1109 C C . ASN A 1 151 ? 6.776 -6.347 -8.212 1.00 89.31 151 ASN A C 1
ATOM 1111 O O . ASN A 1 151 ? 6.826 -5.684 -9.247 1.00 89.31 151 ASN A O 1
ATOM 1115 N N . PHE A 1 152 ? 7.613 -7.358 -7.954 1.00 82.25 152 PHE A N 1
ATOM 1116 C CA . PHE A 1 152 ? 8.660 -7.781 -8.894 1.00 82.25 152 PHE A CA 1
ATOM 1117 C C . PHE A 1 152 ? 8.104 -8.310 -10.218 1.00 82.25 152 PHE A C 1
ATOM 1119 O O . PHE A 1 152 ? 8.831 -8.326 -11.209 1.00 82.25 152 PHE A O 1
ATOM 1126 N N . LEU A 1 153 ? 6.850 -8.763 -10.227 1.00 76.25 153 LEU A N 1
ATOM 1127 C CA . LEU A 1 153 ? 6.184 -9.347 -11.382 1.00 76.25 153 LEU A CA 1
ATOM 1128 C C . LEU A 1 153 ? 4.850 -8.632 -11.647 1.00 76.25 153 LEU A C 1
ATOM 1130 O O . LEU A 1 153 ? 4.184 -8.152 -10.728 1.00 76.25 153 LEU A O 1
ATOM 1134 N N . SER A 1 154 ? 4.439 -8.574 -12.909 1.00 67.12 154 SER A N 1
ATOM 1135 C CA . SER A 1 154 ? 3.258 -7.833 -13.338 1.00 67.12 154 SER A CA 1
ATOM 1136 C C . SER A 1 154 ? 2.002 -8.559 -12.866 1.00 67.12 154 SER A C 1
ATOM 1138 O O . SER A 1 154 ? 1.944 -9.776 -13.035 1.00 67.12 154 SER A O 1
ATOM 1140 N N . PRO A 1 155 ? 1.006 -7.859 -12.282 1.00 60.06 155 PRO A N 1
ATOM 1141 C CA . PRO A 1 155 ? -0.276 -8.401 -11.838 1.00 60.06 155 PRO A CA 1
ATOM 1142 C C . PRO A 1 155 ? -1.238 -8.736 -12.992 1.00 60.06 155 PRO A C 1
ATOM 1144 O O . PRO A 1 155 ? -2.294 -9.312 -12.744 1.00 60.06 155 PRO A O 1
ATOM 1147 N N . THR A 1 156 ? -0.920 -8.354 -14.235 1.00 62.12 156 THR A N 1
ATOM 1148 C CA . THR A 1 156 ? -1.865 -8.409 -15.367 1.00 62.12 156 THR A CA 1
ATOM 1149 C C . THR A 1 156 ? -1.438 -9.329 -16.507 1.00 62.12 156 THR A C 1
ATOM 1151 O O . THR A 1 156 ? -2.305 -9.792 -17.246 1.00 62.12 156 THR A O 1
ATOM 1154 N N . VAL A 1 157 ? -0.140 -9.616 -16.664 1.00 60.44 157 VAL A N 1
ATOM 1155 C CA . VAL A 1 157 ? 0.382 -10.365 -17.820 1.00 60.44 157 VAL A CA 1
ATOM 1156 C C . VAL A 1 157 ? 1.040 -11.674 -17.385 1.00 60.44 157 VAL A C 1
ATOM 1158 O O . VAL A 1 157 ? 1.975 -11.702 -16.586 1.00 60.44 157 VAL A O 1
ATOM 1161 N N . ASP A 1 158 ? 0.557 -12.778 -17.948 1.00 56.25 158 ASP A N 1
ATOM 1162 C CA . ASP A 1 158 ? 1.018 -14.129 -17.636 1.00 56.25 158 ASP A CA 1
ATOM 1163 C C . ASP A 1 158 ? 2.461 -14.381 -18.077 1.00 56.25 158 ASP A C 1
ATOM 1165 O O . ASP A 1 158 ? 2.822 -14.119 -19.222 1.00 56.25 158 ASP A O 1
ATOM 1169 N N . GLY A 1 159 ? 3.285 -14.934 -17.179 1.00 54.81 159 GLY A N 1
ATOM 1170 C CA . GLY A 1 159 ? 4.698 -15.213 -17.467 1.00 54.81 159 GLY A CA 1
ATOM 1171 C C . GLY A 1 159 ? 5.541 -13.956 -17.703 1.00 54.81 159 GLY A C 1
ATOM 1172 O O . GLY A 1 159 ? 6.707 -14.073 -18.078 1.00 54.81 159 GLY A O 1
ATOM 1173 N N . SER A 1 160 ? 4.964 -12.773 -17.481 1.00 60.97 160 SER A N 1
ATOM 1174 C CA . SER A 1 160 ? 5.661 -11.508 -17.623 1.00 60.97 160 SER A CA 1
ATOM 1175 C C . SER A 1 160 ? 6.682 -11.336 -16.507 1.00 60.97 160 SER A C 1
ATOM 1177 O O . SER A 1 160 ? 6.402 -11.564 -15.329 1.00 60.97 160 SER A O 1
ATOM 1179 N N . THR A 1 161 ? 7.880 -10.922 -16.903 1.00 62.94 161 THR A N 1
ATOM 1180 C CA . THR A 1 161 ? 8.939 -10.463 -16.001 1.00 62.94 161 THR A CA 1
ATOM 1181 C C . THR A 1 161 ? 8.864 -8.961 -15.748 1.00 62.94 161 THR A C 1
ATOM 1183 O O . THR A 1 161 ? 9.740 -8.418 -15.078 1.00 62.94 161 THR A O 1
ATOM 1186 N N . GLU A 1 162 ? 7.872 -8.275 -16.323 1.00 73.12 162 GLU A N 1
ATOM 1187 C CA . GLU A 1 162 ? 7.622 -6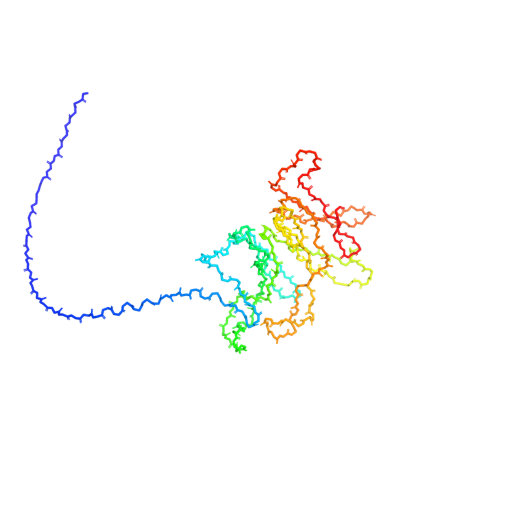.859 -16.062 1.00 73.12 162 GLU A CA 1
ATOM 1188 C C . GLU A 1 162 ? 7.258 -6.694 -14.594 1.00 73.12 162 GLU A C 1
ATOM 1190 O O . GLU A 1 162 ? 6.589 -7.554 -14.034 1.00 73.12 162 GLU A O 1
ATOM 1195 N N . SER A 1 163 ? 7.678 -5.606 -13.964 1.00 80.94 163 SER A N 1
ATOM 1196 C CA . SER A 1 163 ? 7.312 -5.306 -12.585 1.00 80.94 163 SER A CA 1
ATOM 1197 C C . SER A 1 163 ? 6.242 -4.215 -12.573 1.00 80.94 163 SER A C 1
ATOM 1199 O O . SER A 1 163 ? 5.954 -3.584 -13.592 1.00 80.94 163 SER A O 1
ATOM 1201 N N . SER A 1 164 ? 5.602 -3.985 -11.432 1.00 88.12 164 SER A N 1
ATOM 1202 C CA . SER A 1 164 ? 4.654 -2.872 -11.318 1.00 88.12 164 SER A CA 1
ATOM 1203 C C . SER A 1 164 ? 4.577 -2.327 -9.904 1.00 88.12 164 SER A C 1
ATOM 1205 O O . SER A 1 164 ? 4.928 -3.006 -8.938 1.00 88.12 164 SER A O 1
ATOM 1207 N N . THR A 1 165 ? 4.071 -1.108 -9.782 1.00 92.75 165 THR A N 1
ATOM 1208 C CA . THR A 1 165 ? 3.701 -0.505 -8.504 1.00 92.75 165 THR A CA 1
ATOM 1209 C C . THR A 1 165 ? 2.190 -0.306 -8.472 1.00 92.75 165 THR A C 1
ATOM 1211 O O . THR A 1 165 ? 1.615 0.301 -9.374 1.00 92.75 165 THR A O 1
ATOM 1214 N N . GLN A 1 166 ? 1.541 -0.837 -7.441 1.00 94.06 166 GLN A N 1
ATOM 1215 C CA . GLN A 1 166 ? 0.104 -0.706 -7.205 1.00 94.06 166 GLN A CA 1
ATOM 1216 C C . GLN A 1 166 ? -0.158 0.306 -6.094 1.00 94.06 166 GLN A C 1
ATOM 1218 O O . GLN A 1 166 ? 0.638 0.421 -5.162 1.00 94.06 166 GLN A O 1
ATOM 1223 N N . PHE A 1 167 ? -1.288 1.004 -6.184 1.00 96.38 167 PHE A N 1
ATOM 1224 C CA . PHE A 1 167 ? -1.676 2.056 -5.250 1.00 96.38 167 PHE A CA 1
ATOM 1225 C C . PHE A 1 167 ? -3.080 1.795 -4.732 1.00 96.38 167 PHE A C 1
ATOM 1227 O O . PHE A 1 167 ? -3.996 1.572 -5.523 1.00 96.38 167 PHE A O 1
ATOM 1234 N N . PHE A 1 168 ? -3.252 1.864 -3.417 1.00 97.31 168 PHE A N 1
ATOM 1235 C CA . PHE A 1 168 ? -4.524 1.628 -2.752 1.00 97.31 168 PHE A CA 1
ATOM 1236 C C . PHE A 1 168 ? -4.866 2.794 -1.834 1.00 97.31 168 PHE A C 1
ATOM 1238 O O . PHE A 1 168 ? -4.015 3.241 -1.072 1.00 97.31 168 PHE A O 1
ATOM 1245 N N . GLN A 1 169 ? -6.105 3.266 -1.863 1.00 95.88 169 GLN A N 1
ATOM 1246 C CA . GLN A 1 169 ? -6.616 4.282 -0.946 1.00 95.88 169 GLN A CA 1
ATOM 1247 C C . GLN A 1 169 ? -7.521 3.653 0.111 1.00 95.88 169 GLN A C 1
ATOM 1249 O O . GLN A 1 169 ? -8.250 2.705 -0.180 1.00 95.88 169 GLN A O 1
ATOM 1254 N N . LEU A 1 170 ? -7.501 4.186 1.332 1.00 95.06 170 LEU A N 1
ATOM 1255 C CA . LEU A 1 170 ? -8.426 3.755 2.379 1.00 95.06 170 LEU A CA 1
ATOM 1256 C C . LEU A 1 170 ? -9.813 4.382 2.165 1.00 95.06 170 LEU A C 1
ATOM 1258 O O . LEU A 1 170 ? -9.987 5.590 2.305 1.00 95.06 170 LEU A O 1
ATOM 1262 N N . LEU A 1 171 ? -10.811 3.546 1.898 1.00 93.56 171 LEU A N 1
ATOM 1263 C CA . LEU A 1 171 ? -12.224 3.911 1.864 1.00 93.56 171 LEU A CA 1
ATOM 1264 C C . LEU A 1 171 ? -12.832 3.665 3.251 1.00 93.56 171 LEU A C 1
ATOM 1266 O O . LEU A 1 171 ? -13.252 2.550 3.543 1.00 93.56 171 LEU A O 1
ATOM 1270 N N . GLY A 1 172 ? -12.842 4.682 4.119 1.00 89.00 172 GLY A N 1
ATOM 1271 C CA . GLY A 1 172 ? -13.148 4.535 5.554 1.00 89.00 172 GLY A CA 1
ATOM 1272 C C . GLY A 1 172 ? -14.521 3.935 5.894 1.00 89.00 172 GLY A C 1
ATOM 1273 O O . GLY A 1 172 ? -14.618 3.155 6.836 1.00 89.00 172 GLY A O 1
ATOM 1274 N N . ASP A 1 173 ? -15.549 4.225 5.094 1.00 88.62 173 ASP A N 1
ATOM 1275 C CA . ASP A 1 173 ? -16.930 3.774 5.349 1.00 88.62 173 ASP A CA 1
ATOM 1276 C C . ASP A 1 173 ? -17.304 2.485 4.597 1.00 88.62 173 ASP A C 1
ATOM 1278 O O . ASP A 1 173 ? -18.441 2.009 4.658 1.00 88.62 173 ASP A O 1
ATOM 1282 N N . ALA A 1 174 ? -16.359 1.903 3.855 1.00 92.38 174 ALA A N 1
ATOM 1283 C CA . ALA A 1 174 ? -16.611 0.693 3.090 1.00 92.38 174 ALA A CA 1
ATOM 1284 C C . ALA A 1 174 ? -16.844 -0.526 4.000 1.00 92.38 174 ALA A C 1
ATOM 1286 O O . ALA A 1 174 ? -16.290 -0.653 5.097 1.00 92.38 174 ALA A O 1
ATOM 1287 N N . TRP A 1 175 ? -17.661 -1.464 3.515 1.00 88.75 175 TRP A N 1
ATOM 1288 C CA . TRP A 1 175 ? -17.883 -2.740 4.186 1.00 88.75 175 TRP A CA 1
ATOM 1289 C C . TRP A 1 175 ? -16.620 -3.602 4.130 1.00 88.75 175 TRP A C 1
ATOM 1291 O O . TRP A 1 175 ? -16.157 -3.960 3.046 1.00 88.75 175 TRP A O 1
ATOM 1301 N N . ASN A 1 176 ? -16.090 -3.973 5.295 1.00 87.50 176 ASN A N 1
ATOM 1302 C CA . ASN A 1 176 ? -14.970 -4.892 5.399 1.00 87.50 176 ASN A CA 1
ATOM 1303 C C . ASN A 1 176 ? -15.505 -6.335 5.478 1.00 87.50 176 ASN A C 1
ATOM 1305 O O . ASN A 1 176 ? -16.137 -6.697 6.476 1.00 87.50 176 ASN A O 1
ATOM 1309 N N . PRO A 1 177 ? -15.261 -7.184 4.462 1.00 82.75 177 PRO A N 1
ATOM 1310 C CA . PRO A 1 177 ? -15.802 -8.541 4.434 1.00 82.75 177 PRO A CA 1
ATOM 1311 C C . PRO A 1 177 ? -15.178 -9.455 5.494 1.00 82.75 177 PRO A C 1
ATOM 1313 O O . PRO A 1 177 ? -15.808 -10.428 5.901 1.00 82.75 177 PRO A O 1
ATOM 1316 N N . LEU A 1 178 ? -13.965 -9.134 5.948 1.00 79.00 178 LEU A N 1
ATOM 1317 C CA . LEU A 1 178 ? -13.221 -9.910 6.931 1.00 79.00 178 LEU A CA 1
ATOM 1318 C C . LEU A 1 178 ? -13.779 -9.706 8.336 1.00 79.00 178 LEU A C 1
ATOM 1320 O O . LEU A 1 178 ? -14.060 -10.661 9.050 1.00 79.00 178 LEU A O 1
ATOM 1324 N N . LEU A 1 179 ? -13.975 -8.438 8.695 1.00 78.62 179 LEU A N 1
ATOM 1325 C CA . LEU A 1 179 ? -14.515 -8.035 9.989 1.00 78.62 179 LEU A CA 1
ATOM 1326 C C . LEU A 1 179 ? -16.046 -8.100 10.030 1.00 78.62 179 LEU A C 1
ATOM 1328 O O . LEU A 1 179 ? -16.630 -7.956 11.098 1.00 78.62 179 LEU A O 1
ATOM 1332 N N . ARG A 1 180 ? -16.699 -8.282 8.870 1.00 82.31 180 ARG A N 1
ATOM 1333 C CA . ARG A 1 180 ? -18.161 -8.230 8.698 1.00 82.31 180 ARG A CA 1
ATOM 1334 C C . ARG A 1 180 ? -18.768 -6.971 9.333 1.00 82.31 180 ARG A C 1
ATOM 1336 O O . ARG A 1 180 ? -19.778 -7.036 10.030 1.00 82.31 180 ARG A O 1
ATOM 1343 N N . ALA A 1 181 ? -18.129 -5.826 9.093 1.00 83.38 181 ALA A N 1
ATOM 1344 C CA . ALA A 1 181 ? -18.513 -4.532 9.650 1.00 83.38 181 ALA A CA 1
ATOM 1345 C C . ALA A 1 181 ? -18.127 -3.374 8.712 1.00 83.38 181 ALA A C 1
ATOM 1347 O O . ALA A 1 181 ? -17.261 -3.521 7.846 1.00 83.38 181 ALA A O 1
ATOM 1348 N N . GLN A 1 182 ? -18.730 -2.196 8.908 1.00 88.69 182 GLN A N 1
ATOM 1349 C CA . GLN A 1 182 ? -18.283 -0.942 8.286 1.00 88.69 182 GLN A CA 1
ATOM 1350 C C . GLN A 1 182 ? -17.005 -0.458 8.978 1.00 88.69 182 GLN A C 1
ATOM 1352 O O . GLN A 1 182 ? -17.043 0.320 9.926 1.00 88.69 182 GLN A O 1
ATOM 1357 N N . ALA A 1 183 ? -15.872 -1.004 8.549 1.00 86.75 183 ALA A N 1
ATOM 1358 C CA . ALA A 1 183 ? -14.558 -0.717 9.117 1.00 86.75 183 ALA A CA 1
ATOM 1359 C C . ALA A 1 183 ? -13.571 -0.170 8.078 1.00 86.75 183 ALA A C 1
ATOM 1361 O O . ALA A 1 183 ? -12.398 0.017 8.402 1.00 86.75 183 ALA A O 1
ATOM 1362 N N . GLY A 1 184 ? -14.032 0.035 6.844 1.00 92.75 184 GLY A N 1
ATOM 1363 C CA . GLY A 1 184 ? -13.250 0.459 5.697 1.00 92.75 184 GLY A CA 1
ATOM 1364 C C . GLY A 1 184 ? -12.485 -0.668 5.004 1.00 92.75 184 GLY A C 1
ATOM 1365 O O . GLY A 1 184 ? -12.359 -1.782 5.525 1.00 92.75 184 GLY A O 1
ATOM 1366 N N . ILE A 1 185 ? -11.977 -0.366 3.810 1.00 94.94 185 ILE A N 1
ATOM 1367 C CA . ILE A 1 185 ? -11.060 -1.222 3.043 1.00 94.94 185 ILE A CA 1
ATOM 1368 C C . ILE A 1 185 ? -10.044 -0.357 2.293 1.00 94.94 185 ILE A C 1
ATOM 1370 O O . ILE A 1 185 ? -10.334 0.782 1.934 1.00 94.94 185 ILE A O 1
ATOM 1374 N N . PHE A 1 186 ? -8.873 -0.911 2.011 1.00 95.62 186 PHE A N 1
ATOM 1375 C CA . PHE A 1 186 ? -7.952 -0.380 1.016 1.00 95.62 186 PHE A CA 1
ATOM 1376 C C . PHE A 1 186 ? -8.383 -0.854 -0.372 1.00 95.62 186 PHE A C 1
ATOM 1378 O O . PHE A 1 186 ? -8.345 -2.051 -0.654 1.00 95.62 186 PHE A O 1
ATOM 1385 N N . ASP A 1 187 ? -8.786 0.070 -1.235 1.00 94.81 187 ASP A N 1
ATOM 1386 C CA . ASP A 1 187 ? -9.207 -0.232 -2.605 1.00 94.81 187 ASP A CA 1
ATOM 1387 C C . ASP A 1 187 ? -8.280 0.420 -3.631 1.00 94.81 187 ASP A C 1
ATOM 1389 O O . ASP A 1 187 ? -7.579 1.381 -3.315 1.00 94.81 187 ASP A O 1
ATOM 1393 N N . SER A 1 188 ? -8.245 -0.119 -4.849 1.00 94.44 188 SER A N 1
ATOM 1394 C CA . SER A 1 188 ? -7.350 0.350 -5.908 1.00 94.44 188 SER A CA 1
ATOM 1395 C C . SER A 1 188 ? -7.604 1.828 -6.204 1.00 94.44 188 SER A C 1
ATOM 1397 O O . SER A 1 188 ? -8.711 2.220 -6.564 1.00 94.44 188 SER A O 1
ATOM 1399 N N . LEU A 1 189 ? -6.568 2.655 -6.067 1.00 95.25 189 LEU A N 1
ATOM 1400 C CA . LEU A 1 189 ? -6.629 4.079 -6.401 1.00 95.25 189 LEU A CA 1
ATOM 1401 C C . LEU A 1 189 ? -6.587 4.293 -7.921 1.00 95.25 189 LEU A C 1
ATOM 1403 O O . LEU A 1 189 ? -7.252 5.173 -8.457 1.00 95.25 189 LEU A O 1
ATOM 1407 N N . GLN A 1 190 ? -5.780 3.491 -8.613 1.00 94.00 190 GLN A N 1
ATOM 1408 C CA . GLN A 1 190 ? -5.547 3.566 -10.054 1.00 94.00 190 GLN A CA 1
ATOM 1409 C C . GLN A 1 190 ? -5.091 2.206 -10.590 1.00 94.00 190 GLN A C 1
ATOM 1411 O O . GLN A 1 190 ? -4.827 1.286 -9.811 1.00 94.00 190 GLN A O 1
ATOM 1416 N N . ASP A 1 191 ? -4.943 2.102 -11.910 1.00 91.12 191 ASP A N 1
ATOM 1417 C CA . ASP A 1 191 ? -4.292 0.952 -12.534 1.00 91.12 191 ASP A CA 1
ATOM 1418 C C . ASP A 1 191 ? -2.806 0.854 -12.125 1.00 91.12 191 ASP A C 1
ATOM 1420 O O . ASP A 1 191 ? -2.161 1.883 -11.879 1.00 91.12 191 ASP A O 1
ATOM 1424 N N . PRO A 1 192 ? -2.234 -0.366 -12.061 1.00 90.12 192 PRO A N 1
ATOM 1425 C CA . PRO A 1 192 ? -0.825 -0.559 -11.735 1.00 90.12 192 PRO A CA 1
ATOM 1426 C C . PRO A 1 192 ? 0.087 0.242 -12.672 1.00 90.12 192 PRO A C 1
ATOM 1428 O O . PRO A 1 192 ? -0.052 0.174 -13.892 1.00 90.12 192 PRO A O 1
ATOM 1431 N N . VAL A 1 193 ? 1.058 0.960 -12.107 1.00 90.19 193 VAL A N 1
ATOM 1432 C CA . VAL A 1 193 ? 2.070 1.684 -12.884 1.00 90.19 193 VAL A CA 1
ATOM 1433 C C . VAL A 1 193 ? 3.190 0.707 -13.247 1.00 90.19 193 VAL A C 1
ATOM 1435 O O . VAL A 1 193 ? 3.791 0.129 -12.333 1.00 90.19 193 VAL A O 1
ATOM 1438 N N . PRO A 1 194 ? 3.491 0.494 -14.541 1.00 87.12 194 PRO A N 1
ATOM 1439 C CA . PRO A 1 194 ? 4.581 -0.380 -14.954 1.00 87.12 194 PRO A CA 1
ATOM 1440 C C . PRO A 1 194 ? 5.930 0.088 -14.406 1.00 87.12 194 PRO A C 1
ATOM 1442 O O . PRO A 1 194 ? 6.223 1.282 -14.346 1.00 87.12 194 PRO A O 1
ATOM 1445 N N . SER A 1 195 ? 6.772 -0.866 -14.032 1.00 81.50 195 SER A N 1
ATOM 1446 C CA . SER A 1 195 ? 8.147 -0.638 -13.603 1.00 81.50 195 SER A CA 1
ATOM 1447 C C . SER A 1 195 ? 9.043 -1.777 -14.101 1.00 81.50 195 SER A C 1
ATOM 1449 O O . SER A 1 195 ? 8.571 -2.764 -14.667 1.00 81.50 195 SER A O 1
ATOM 1451 N N . VAL A 1 196 ? 10.353 -1.652 -13.901 1.00 78.38 196 VAL A N 1
ATOM 1452 C CA . VAL A 1 196 ? 11.314 -2.730 -14.175 1.00 78.38 196 VAL A CA 1
ATOM 1453 C C . VAL A 1 196 ? 11.938 -3.122 -12.849 1.00 78.38 196 VAL A C 1
ATOM 1455 O O . VAL A 1 196 ? 12.437 -2.239 -12.171 1.00 78.38 196 VAL A O 1
ATOM 1458 N N . GLY A 1 197 ? 11.902 -4.396 -12.450 1.00 76.81 197 GLY A N 1
ATOM 1459 C CA . GLY A 1 197 ? 12.502 -4.913 -11.213 1.00 76.81 197 GLY A CA 1
ATOM 1460 C C . GLY A 1 197 ? 12.245 -4.131 -9.918 1.00 76.81 197 GLY A C 1
ATOM 1461 O O . GLY A 1 197 ? 13.151 -4.112 -9.080 1.00 76.81 197 GLY A O 1
ATOM 1462 N N . ALA A 1 198 ? 11.087 -3.475 -9.761 1.00 85.50 198 ALA A N 1
ATOM 1463 C CA . ALA A 1 198 ? 10.782 -2.642 -8.596 1.00 85.50 198 ALA A CA 1
ATOM 1464 C C . ALA A 1 198 ? 11.034 -3.399 -7.289 1.00 85.50 198 ALA A C 1
ATOM 1466 O O . ALA A 1 198 ? 10.614 -4.540 -7.140 1.00 85.50 198 ALA A O 1
ATOM 1467 N N . SER A 1 199 ? 11.772 -2.766 -6.378 1.00 88.81 199 SER A N 1
ATOM 1468 C CA . SER A 1 199 ? 12.344 -3.446 -5.213 1.00 88.81 199 SER A CA 1
ATOM 1469 C C . SER A 1 199 ? 12.270 -2.667 -3.910 1.00 88.81 199 SER A C 1
ATOM 1471 O O . SER A 1 199 ? 12.256 -3.286 -2.853 1.00 88.81 199 SER A O 1
ATOM 1473 N N . ALA A 1 200 ? 12.251 -1.338 -3.983 1.00 92.50 200 ALA A N 1
ATOM 1474 C CA . ALA A 1 200 ? 12.029 -0.476 -2.833 1.00 92.50 200 ALA A CA 1
ATOM 1475 C C . ALA A 1 200 ? 11.373 0.836 -3.263 1.00 92.50 200 ALA A C 1
ATOM 1477 O O . ALA A 1 200 ? 11.628 1.340 -4.367 1.00 92.50 200 ALA A O 1
ATOM 1478 N N . LEU A 1 201 ? 10.545 1.367 -2.373 1.00 96.00 201 LEU A N 1
ATOM 1479 C CA . LEU A 1 201 ? 9.721 2.552 -2.535 1.00 96.00 201 LEU A CA 1
ATOM 1480 C C . LEU A 1 201 ? 10.164 3.629 -1.541 1.00 96.00 201 LEU A C 1
ATOM 1482 O O . LEU A 1 201 ? 10.347 3.366 -0.357 1.00 96.00 201 LEU A O 1
ATOM 1486 N N . SER A 1 202 ? 10.324 4.862 -2.016 1.00 96.94 202 SER A N 1
ATOM 1487 C CA . SER A 1 202 ? 10.753 5.987 -1.180 1.00 96.94 202 SER A CA 1
ATOM 1488 C C . SER A 1 202 ? 9.905 7.227 -1.467 1.00 96.94 202 SER A C 1
ATOM 1490 O O . SER A 1 202 ? 10.130 7.899 -2.480 1.00 96.94 202 SER A O 1
ATOM 1492 N N . PRO A 1 203 ? 8.888 7.524 -0.639 1.00 96.25 203 PRO A N 1
ATOM 1493 C CA . PRO A 1 203 ? 8.104 8.737 -0.787 1.00 96.25 203 PRO A CA 1
ATOM 1494 C C . PRO A 1 203 ? 8.927 9.953 -0.351 1.00 96.25 203 PRO A C 1
ATOM 1496 O O . PRO A 1 203 ? 9.626 9.934 0.660 1.00 96.25 203 PRO A O 1
ATOM 1499 N N . MET A 1 204 ? 8.813 11.039 -1.104 1.00 95.75 204 MET A N 1
ATOM 1500 C CA . MET A 1 204 ? 9.496 12.298 -0.851 1.00 95.75 204 MET A CA 1
ATOM 1501 C C . MET A 1 204 ? 8.537 13.454 -1.098 1.00 95.75 204 MET A C 1
ATOM 1503 O O . MET A 1 204 ? 7.871 13.518 -2.129 1.00 95.75 204 MET A O 1
ATOM 1507 N N . ARG A 1 205 ? 8.503 14.408 -0.169 1.00 92.38 205 ARG A N 1
ATOM 1508 C CA . ARG A 1 205 ? 7.801 15.676 -0.357 1.00 92.38 205 ARG A CA 1
ATOM 1509 C C . ARG A 1 205 ? 8.818 16.769 -0.636 1.00 92.38 205 ARG A C 1
ATOM 1511 O O . ARG A 1 205 ? 9.765 16.942 0.127 1.00 92.38 205 ARG A O 1
ATOM 1518 N N . VAL A 1 206 ? 8.610 17.503 -1.719 1.00 90.94 206 VAL A N 1
ATOM 1519 C CA . VAL A 1 206 ? 9.418 18.665 -2.084 1.00 90.94 206 VAL A CA 1
ATOM 1520 C C . VAL A 1 206 ? 8.564 19.903 -1.875 1.00 90.94 206 VAL A C 1
ATOM 1522 O O . VAL A 1 206 ? 7.550 20.080 -2.542 1.00 90.94 206 VAL A O 1
ATOM 1525 N N . THR A 1 207 ? 8.979 20.757 -0.945 1.00 87.06 207 THR A N 1
ATOM 1526 C CA . THR A 1 207 ? 8.343 22.055 -0.701 1.00 87.06 207 THR A CA 1
ATOM 1527 C C . THR A 1 207 ? 9.238 23.131 -1.293 1.00 87.06 207 THR A C 1
ATOM 1529 O O . THR A 1 207 ? 10.256 23.505 -0.710 1.00 87.06 207 THR A O 1
ATOM 1532 N N . ALA A 1 208 ? 8.890 23.611 -2.484 1.00 75.06 208 ALA A N 1
ATOM 1533 C CA . ALA A 1 208 ? 9.616 24.684 -3.146 1.00 75.06 208 ALA A CA 1
ATOM 1534 C C . ALA A 1 208 ? 8.930 26.008 -2.793 1.00 75.06 208 ALA A C 1
ATOM 1536 O O . ALA A 1 208 ? 7.899 26.346 -3.370 1.00 75.06 208 ALA A O 1
ATOM 1537 N N . GLY A 1 209 ? 9.470 26.722 -1.798 1.00 63.34 209 GLY A N 1
ATOM 1538 C CA . GLY A 1 209 ? 8.878 27.919 -1.181 1.00 63.34 209 GLY A CA 1
ATOM 1539 C C . GLY A 1 209 ? 8.328 28.949 -2.178 1.00 63.34 209 GLY A C 1
ATOM 1540 O O . GLY A 1 209 ? 9.046 29.850 -2.597 1.00 63.34 209 GLY A O 1
ATOM 1541 N N . GLY A 1 210 ? 7.044 28.810 -2.533 1.00 67.06 210 GLY A N 1
ATOM 1542 C CA . GLY A 1 210 ? 6.300 29.691 -3.444 1.00 67.06 210 GLY A CA 1
ATOM 1543 C C . GLY A 1 210 ? 5.800 29.066 -4.758 1.00 67.06 210 GLY A C 1
ATOM 1544 O O . GLY A 1 210 ? 4.946 29.668 -5.396 1.00 67.06 210 GLY A O 1
ATOM 1545 N N . THR A 1 211 ? 6.265 27.877 -5.162 1.00 67.81 211 THR A N 1
ATOM 1546 C CA . THR A 1 211 ? 5.855 27.208 -6.428 1.00 67.81 211 THR A CA 1
ATOM 1547 C C . THR A 1 211 ? 4.930 26.004 -6.233 1.00 67.81 211 THR A C 1
ATOM 1549 O O . THR A 1 211 ? 4.497 25.396 -7.208 1.00 67.81 211 THR A O 1
ATOM 1552 N N . GLY A 1 212 ? 4.565 25.715 -4.982 1.00 78.31 212 GLY A N 1
ATOM 1553 C CA . GLY A 1 212 ? 3.707 24.597 -4.605 1.00 78.31 212 GLY A CA 1
ATOM 1554 C C . GLY A 1 212 ? 4.488 23.474 -3.929 1.00 78.31 212 GLY A C 1
ATOM 1555 O O . GLY A 1 212 ? 5.720 23.432 -3.948 1.00 78.31 212 GLY A O 1
ATOM 1556 N N . ASP A 1 213 ? 3.745 22.581 -3.287 1.00 88.31 213 ASP A N 1
ATOM 1557 C CA . ASP A 1 213 ? 4.288 21.309 -2.836 1.00 88.31 213 ASP A CA 1
ATOM 1558 C C . ASP A 1 213 ? 4.261 20.317 -4.003 1.00 88.31 213 ASP A C 1
ATOM 1560 O O . ASP A 1 213 ? 3.379 20.366 -4.859 1.00 88.31 213 ASP A O 1
ATOM 1564 N N . ALA A 1 214 ? 5.210 19.392 -4.026 1.00 91.31 214 ALA A N 1
ATOM 1565 C CA . ALA A 1 214 ? 5.160 18.216 -4.877 1.00 91.31 214 ALA A CA 1
ATOM 1566 C C . ALA A 1 214 ? 5.335 16.970 -4.014 1.00 91.31 214 ALA A C 1
ATOM 1568 O O . ALA A 1 214 ? 6.156 16.943 -3.091 1.00 91.31 214 ALA A O 1
ATOM 1569 N N . LEU A 1 215 ? 4.566 15.932 -4.325 1.00 95.44 215 LEU A N 1
ATOM 1570 C CA . LEU A 1 215 ? 4.729 14.611 -3.741 1.00 95.44 215 LEU A CA 1
ATOM 1571 C C . LEU A 1 215 ? 5.276 13.676 -4.811 1.00 95.44 215 LEU A C 1
ATOM 1573 O O . LEU A 1 215 ? 4.693 13.527 -5.885 1.00 95.44 215 LEU A O 1
ATOM 1577 N N . LEU A 1 216 ? 6.410 13.069 -4.496 1.00 95.69 216 LEU A N 1
ATOM 1578 C CA . LEU A 1 216 ? 7.155 12.185 -5.367 1.00 95.69 216 LEU A CA 1
ATOM 1579 C C . LEU A 1 216 ? 7.297 10.815 -4.702 1.00 95.69 216 LEU A C 1
ATOM 1581 O O . LEU A 1 216 ? 7.380 10.710 -3.479 1.00 95.69 216 LEU A O 1
ATOM 1585 N N . LEU A 1 217 ? 7.366 9.764 -5.506 1.00 96.56 217 LEU A N 1
ATOM 1586 C CA . LEU A 1 217 ? 7.649 8.404 -5.079 1.00 96.56 217 LEU A CA 1
ATOM 1587 C C . LEU A 1 217 ? 8.795 7.855 -5.921 1.00 96.56 217 LEU A C 1
ATOM 1589 O O . LEU A 1 217 ? 8.635 7.566 -7.105 1.00 96.56 217 LEU A O 1
ATOM 1593 N N . GLY A 1 218 ? 9.961 7.704 -5.302 1.00 95.00 218 GLY A N 1
ATOM 1594 C CA . GLY A 1 218 ? 11.072 6.984 -5.904 1.00 95.00 218 GLY A CA 1
ATOM 1595 C C . GLY A 1 218 ? 10.776 5.488 -5.927 1.00 95.00 218 GLY A C 1
ATOM 1596 O O . GLY A 1 218 ? 10.443 4.904 -4.897 1.00 95.00 218 GLY A O 1
ATOM 1597 N N . VAL A 1 219 ? 10.930 4.867 -7.091 1.00 93.00 219 VAL A N 1
ATOM 1598 C CA . VAL A 1 219 ? 10.845 3.421 -7.292 1.00 93.00 219 VAL A CA 1
ATOM 1599 C C . VAL A 1 219 ? 12.224 2.937 -7.712 1.00 93.00 219 VAL A C 1
ATOM 1601 O O . VAL A 1 219 ? 12.688 3.213 -8.818 1.00 93.00 219 VAL A O 1
ATOM 1604 N N . SER A 1 220 ? 12.899 2.232 -6.812 1.00 90.06 220 SER A N 1
ATOM 1605 C CA . SER A 1 220 ? 14.201 1.625 -7.092 1.00 90.06 220 SER A CA 1
ATOM 1606 C C . SER A 1 220 ? 14.037 0.237 -7.690 1.00 90.06 220 SER A C 1
ATOM 1608 O O . SER A 1 220 ? 13.089 -0.482 -7.362 1.00 90.06 220 SER A O 1
ATOM 1610 N N . SER A 1 221 ? 15.001 -0.179 -8.503 1.00 84.94 221 SER A N 1
ATOM 1611 C CA . SER A 1 221 ? 14.968 -1.484 -9.151 1.00 84.94 221 SER A CA 1
ATOM 1612 C C . SER A 1 221 ? 16.237 -2.291 -8.965 1.00 84.94 221 SER A C 1
ATOM 1614 O O . SER A 1 221 ? 17.340 -1.754 -8.854 1.00 84.94 221 SER A O 1
ATOM 1616 N N . ARG A 1 222 ? 16.058 -3.613 -8.963 1.00 76.88 222 ARG A N 1
ATOM 1617 C CA . ARG A 1 222 ? 17.138 -4.606 -8.951 1.00 76.88 222 ARG A CA 1
ATOM 1618 C C . ARG A 1 222 ? 17.447 -5.196 -10.322 1.00 76.88 222 ARG A C 1
ATOM 1620 O O . ARG A 1 222 ? 18.413 -5.945 -10.439 1.00 76.88 222 ARG A O 1
ATOM 1627 N N . GLN A 1 223 ? 16.649 -4.905 -11.346 1.00 70.75 223 GLN A N 1
ATOM 1628 C CA . GLN A 1 223 ? 16.896 -5.403 -12.696 1.00 70.75 223 GLN A CA 1
ATOM 1629 C C . GLN A 1 223 ? 17.666 -4.346 -13.485 1.00 70.75 223 GLN A C 1
ATOM 1631 O O . GLN A 1 223 ? 17.195 -3.227 -13.650 1.00 70.75 223 GLN A O 1
ATOM 1636 N N . GLY A 1 224 ? 18.866 -4.695 -13.956 1.00 58.78 224 GLY A N 1
ATOM 1637 C CA . GLY A 1 224 ? 19.645 -3.827 -14.841 1.00 58.78 224 GLY A CA 1
ATOM 1638 C C . GLY A 1 224 ? 18.881 -3.494 -16.130 1.00 58.78 224 GLY A C 1
ATOM 1639 O O . GLY A 1 224 ? 17.955 -4.223 -16.495 1.00 58.78 224 GLY A O 1
ATOM 1640 N N . PRO A 1 225 ? 19.263 -2.424 -16.849 1.00 55.75 225 PRO A N 1
ATOM 1641 C CA . PRO A 1 225 ? 18.622 -2.116 -18.114 1.00 55.75 225 PRO A CA 1
ATOM 1642 C C . PRO A 1 225 ? 18.924 -3.257 -19.089 1.00 55.75 225 PRO A C 1
ATOM 1644 O O . PRO A 1 225 ? 20.074 -3.679 -19.241 1.00 55.75 225 PRO A O 1
ATOM 1647 N N . THR A 1 226 ? 17.897 -3.765 -19.762 1.00 57.44 226 THR A N 1
ATOM 1648 C CA . THR A 1 226 ? 18.106 -4.654 -20.910 1.00 57.44 226 THR A CA 1
ATOM 1649 C C . THR A 1 226 ? 18.849 -3.837 -21.978 1.00 57.44 226 THR A C 1
ATOM 1651 O O . THR A 1 226 ? 18.512 -2.657 -22.140 1.00 57.44 226 THR A O 1
ATOM 1654 N N . PRO A 1 227 ? 19.855 -4.377 -22.699 1.00 45.62 227 PRO A N 1
ATOM 1655 C CA . PRO A 1 227 ? 20.556 -3.619 -23.737 1.00 45.62 227 PRO A CA 1
ATOM 1656 C C . PRO A 1 227 ? 19.562 -2.913 -24.678 1.00 45.62 227 PRO A C 1
ATOM 1658 O O . PRO A 1 227 ? 18.770 -3.576 -25.341 1.00 45.62 227 PRO A O 1
ATOM 1661 N N . GLY A 1 228 ? 19.569 -1.571 -24.687 1.00 50.66 228 GLY A N 1
ATOM 1662 C CA . GLY A 1 228 ? 18.626 -0.742 -25.455 1.00 50.66 228 GLY A CA 1
ATOM 1663 C C . GLY A 1 228 ? 17.446 -0.118 -24.685 1.00 50.66 228 GLY A C 1
ATOM 1664 O O . GLY A 1 228 ? 16.571 0.451 -25.329 1.00 50.66 228 GLY A O 1
ATOM 1665 N N . THR A 1 229 ? 17.399 -0.178 -23.346 1.00 46.78 229 THR A N 1
ATOM 1666 C CA . THR A 1 229 ? 16.317 0.428 -22.529 1.00 46.78 229 THR A CA 1
ATOM 1667 C C . THR A 1 229 ? 16.817 1.442 -21.481 1.00 46.78 229 THR A C 1
ATOM 1669 O O . THR A 1 229 ? 17.977 1.403 -21.074 1.00 46.78 229 THR A O 1
ATOM 1672 N N . LEU A 1 230 ? 15.941 2.394 -21.115 1.00 41.16 230 LEU A N 1
ATOM 1673 C CA . LEU A 1 230 ? 16.154 3.513 -20.172 1.00 41.16 230 LEU A CA 1
ATOM 1674 C C . LEU A 1 230 ? 16.500 3.043 -18.736 1.00 41.16 230 LEU A C 1
ATOM 1676 O O . LEU A 1 230 ? 16.294 1.871 -18.418 1.00 41.16 230 LEU A O 1
ATOM 1680 N N . PRO A 1 231 ? 17.059 3.916 -17.865 1.00 53.06 231 PRO A N 1
ATOM 1681 C CA . PRO A 1 231 ? 17.592 3.501 -16.570 1.00 53.06 231 PRO A CA 1
ATOM 1682 C C . PRO A 1 231 ? 16.550 2.945 -15.588 1.00 53.06 231 PRO A C 1
ATOM 1684 O O . PRO A 1 231 ? 15.363 3.238 -15.622 1.00 53.06 231 PRO A O 1
ATOM 1687 N N . VAL A 1 232 ? 17.114 2.155 -14.680 1.00 64.44 232 VAL A N 1
ATOM 1688 C CA . VAL A 1 232 ? 16.562 1.139 -13.777 1.00 64.44 232 VAL A CA 1
ATOM 1689 C C . VAL A 1 232 ? 15.575 1.684 -12.730 1.00 64.44 232 VAL A C 1
ATOM 1691 O O . VAL A 1 232 ? 14.702 0.953 -12.293 1.00 64.44 232 VAL A O 1
ATOM 1694 N N . SER A 1 233 ? 15.610 2.970 -12.380 1.00 79.19 233 SER A N 1
ATOM 1695 C CA . SER A 1 233 ? 14.751 3.549 -11.331 1.00 79.19 233 SER A CA 1
ATOM 1696 C C . SER A 1 233 ? 13.803 4.610 -11.891 1.00 79.19 233 SER A C 1
ATOM 1698 O O . SER A 1 233 ? 14.203 5.399 -12.744 1.00 79.19 233 SER A O 1
ATOM 1700 N N . ALA A 1 234 ? 12.574 4.664 -11.374 1.00 85.25 234 ALA A N 1
ATOM 1701 C CA . ALA A 1 234 ? 11.557 5.640 -11.767 1.00 85.25 234 ALA A CA 1
ATOM 1702 C C . ALA A 1 234 ? 11.260 6.625 -10.630 1.00 85.25 234 ALA A C 1
ATOM 1704 O O . ALA A 1 234 ? 11.409 6.299 -9.451 1.00 85.25 234 ALA A O 1
ATOM 1705 N N . LEU A 1 235 ? 10.819 7.826 -10.988 1.00 91.69 235 LEU A N 1
ATOM 1706 C CA . LEU A 1 235 ? 10.306 8.817 -10.053 1.00 91.69 235 LEU A CA 1
ATOM 1707 C C . LEU A 1 235 ? 8.863 9.094 -10.444 1.00 91.69 235 LEU A C 1
ATOM 1709 O O . LEU A 1 235 ? 8.625 9.579 -11.538 1.00 91.69 235 LEU A O 1
ATOM 1713 N N . LEU A 1 236 ? 7.918 8.765 -9.570 1.00 94.00 236 LEU A N 1
ATOM 1714 C CA . LEU A 1 236 ? 6.505 8.987 -9.838 1.00 94.00 236 LEU A CA 1
ATOM 1715 C C . LEU A 1 236 ? 6.044 10.267 -9.140 1.00 94.00 236 LEU A C 1
ATOM 1717 O O . LEU A 1 236 ? 6.308 10.430 -7.951 1.00 94.00 236 LEU A O 1
ATOM 1721 N N . GLN A 1 237 ? 5.338 11.155 -9.828 1.00 95.19 237 GLN A N 1
ATOM 1722 C CA . GLN A 1 237 ? 4.732 12.350 -9.247 1.00 95.19 237 GLN A CA 1
ATOM 1723 C C . GLN A 1 237 ? 3.242 12.137 -8.997 1.00 95.19 237 GLN A C 1
ATOM 1725 O O . GLN A 1 237 ? 2.518 11.664 -9.871 1.00 95.19 237 GLN A O 1
ATOM 1730 N N . TYR A 1 238 ? 2.769 12.528 -7.815 1.00 95.62 238 TYR A N 1
ATOM 1731 C CA . TYR A 1 238 ? 1.341 12.605 -7.542 1.00 95.62 238 TYR A CA 1
ATOM 1732 C C . TYR A 1 238 ? 0.763 13.923 -8.067 1.00 95.62 238 TYR A C 1
ATOM 1734 O O . TYR A 1 238 ? 1.200 15.003 -7.662 1.00 95.62 238 TYR A O 1
ATOM 1742 N N . ALA A 1 239 ? -0.224 13.828 -8.950 1.00 93.00 239 ALA A N 1
ATOM 1743 C CA . ALA A 1 239 ? -0.998 14.948 -9.472 1.00 93.00 239 ALA A CA 1
ATOM 1744 C C . ALA A 1 239 ? -2.412 14.469 -9.836 1.00 93.00 239 ALA A C 1
ATOM 1746 O O . ALA A 1 239 ? -2.616 13.302 -10.160 1.00 93.00 239 ALA A O 1
ATOM 1747 N N . ASP A 1 240 ? -3.407 15.354 -9.769 1.00 90.81 240 ASP A N 1
ATOM 1748 C CA . ASP A 1 240 ? -4.786 15.066 -10.199 1.00 90.81 240 ASP A CA 1
ATOM 1749 C C . ASP A 1 240 ? -5.381 13.757 -9.636 1.00 90.81 240 ASP A C 1
ATOM 1751 O O . ASP A 1 240 ? -6.108 13.039 -10.324 1.00 90.81 240 ASP A O 1
ATOM 1755 N N . GLY A 1 241 ? -5.055 13.420 -8.384 1.00 92.25 241 GLY A N 1
ATOM 1756 C CA . GLY A 1 241 ? -5.583 12.224 -7.721 1.00 92.25 241 GLY A CA 1
ATOM 1757 C C . GLY A 1 241 ? -4.832 10.915 -8.000 1.00 92.25 241 GLY A C 1
ATOM 1758 O O . GLY A 1 241 ? -5.299 9.863 -7.575 1.00 92.25 241 GLY A O 1
ATOM 1759 N N . ARG A 1 242 ? -3.700 10.939 -8.718 1.00 95.12 242 ARG A N 1
ATOM 1760 C CA . ARG A 1 242 ? -2.976 9.728 -9.146 1.00 95.12 242 ARG A CA 1
ATOM 1761 C C . ARG A 1 242 ? -1.465 9.942 -9.282 1.00 95.12 242 ARG A C 1
ATOM 1763 O O . ARG A 1 242 ? -0.987 11.066 -9.377 1.00 95.12 242 ARG A O 1
ATOM 1770 N N . PHE A 1 243 ? -0.711 8.848 -9.285 1.00 94.44 243 PHE A N 1
ATOM 1771 C CA . PHE A 1 243 ? 0.728 8.807 -9.537 1.00 94.44 243 PHE A CA 1
ATOM 1772 C C . PHE A 1 243 ? 1.021 8.599 -11.025 1.00 94.44 243 PHE A C 1
ATOM 1774 O O . PHE A 1 243 ? 0.496 7.667 -11.643 1.00 94.44 243 PHE A O 1
ATOM 1781 N N . PHE A 1 244 ? 1.908 9.431 -11.567 1.00 91.69 244 PHE A N 1
ATOM 1782 C CA . PHE A 1 244 ? 2.394 9.389 -12.946 1.00 91.69 244 PHE A CA 1
ATOM 1783 C C . PHE A 1 244 ? 3.918 9.254 -12.995 1.00 91.69 244 PHE A C 1
ATOM 1785 O O . PHE A 1 244 ? 4.566 9.791 -12.101 1.00 91.69 244 PHE A O 1
ATOM 1792 N N . PRO A 1 245 ? 4.488 8.566 -13.999 1.00 87.69 245 PRO A N 1
ATOM 1793 C CA . PRO A 1 245 ? 5.929 8.566 -14.253 1.00 87.69 245 PRO A CA 1
ATOM 1794 C C . PRO A 1 245 ? 6.469 9.910 -14.752 1.00 87.69 245 PRO A C 1
ATOM 1796 O O . PRO A 1 245 ? 5.665 10.734 -15.245 1.00 87.69 245 PRO A O 1
#

Foldseek 3Di:
DDDDDDDDDDDDDDDDDDDDDDDDPPPPPPPPPPVPPDDADPDDQDDDPDPWDWDFQEWEWDADPNKIKIWTFTATDDDLQDAQGDWTFIWIFDPVQWDQDRVRDTDGHGGTDTQDTHGAARWQYKYKDWAAQQQEPPPDDGIWIKIKIKHCADNPDRSGSKIWIWIWTWPQQDQRPRNRDRGTDTHTQDPTHIAHQFHYKDWDWDDDPPPGIKIKIKTAHPDAADVPDDGHIDIWTRHHSDTDD

Organism: Hemiselmis andersenii (NCBI:txid464988)

Radius of gyration: 27.43 Å; chains: 1; bounding box: 81×85×66 Å

pLDDT: mean 74.44, std 21.3, range [29.92, 98.06]

Sequence (245 aa):
SSSSSSSSSSVSSSSSSSSRSSSSSSSSSSSSSSSRIVIYDGFVLPSFPCSPDPEPQAATFTTVSGSSFLAVAYAWRQPSTIKFKWYSYIYRFNHEGFATLEDGSQGRGLGFEVYQLIKTNAASDAVFITIPPSLQPSGATADLTVLAISNFLSPTVDGSTESSTQFFQLLGDAWNPLLRAQAGIFDSLQDPVPSVGASALSPMRVTAGGTGDALLLGVSSRQGPTPGTLPVSALLQYADGRFFP

Secondary structure (DSSP, 8-state):
----------------------------------------TT--PPP-SS-PPEEEEEEEEEEETTEEEEEEEEEE---TT--S-EEEEEEEEE-SSEEEPTTSPEEE--EEEEEEEEEESSEEEEEEEEE-GGGSSTT--SPEEEEEEEESS-SSSTT---EEEEEEEEETTSEETTTTEE--EEEE-SSPEEESSEEEEEEEEEEETTTEEEEEEEEEESSPPPTT---S-EEEEEETTEEE-